Protein AF-A0A935E7U0-F1 (afdb_monomer_lite)

Structure (mmCIF, N/CA/C/O backbone):
data_AF-A0A935E7U0-F1
#
_entry.id   AF-A0A935E7U0-F1
#
loop_
_atom_site.group_PDB
_atom_site.id
_atom_site.type_symbol
_atom_site.label_atom_id
_atom_site.label_alt_id
_atom_site.label_comp_id
_atom_site.label_asym_id
_atom_site.label_entity_id
_atom_site.label_seq_id
_atom_site.pdbx_PDB_ins_code
_atom_site.Cartn_x
_atom_site.Cartn_y
_atom_site.Cartn_z
_atom_site.occupancy
_atom_site.B_iso_or_equiv
_atom_site.auth_seq_id
_atom_site.auth_comp_id
_atom_site.auth_asym_id
_atom_site.auth_atom_id
_atom_site.pdbx_PDB_model_num
ATOM 1 N N . MET A 1 1 ? -22.375 -7.348 -44.683 1.00 56.41 1 MET A N 1
ATOM 2 C CA . MET A 1 1 ? -22.786 -7.460 -43.263 1.00 56.41 1 MET A CA 1
ATOM 3 C C . MET A 1 1 ? -21.705 -8.038 -42.346 1.00 56.41 1 MET A C 1
ATOM 5 O O . MET A 1 1 ? -21.765 -7.750 -41.163 1.00 56.41 1 MET A O 1
ATOM 9 N N . SER A 1 2 ? -20.690 -8.758 -42.842 1.00 58.06 2 SER A N 1
ATOM 10 C CA . SER A 1 2 ? -19.649 -9.373 -41.992 1.00 58.06 2 SER A CA 1
ATOM 11 C C . SER A 1 2 ? -18.637 -8.386 -41.376 1.00 58.06 2 SER A C 1
ATOM 13 O O . SER A 1 2 ? -18.263 -8.549 -40.225 1.00 58.06 2 SER A O 1
ATOM 15 N N . LEU A 1 3 ? -18.292 -7.288 -42.063 1.00 58.22 3 LEU A N 1
ATOM 16 C CA . LEU A 1 3 ? -17.298 -6.307 -41.577 1.00 58.22 3 LEU A CA 1
ATOM 17 C C . LEU A 1 3 ? -17.742 -5.483 -40.346 1.00 58.22 3 LEU A C 1
ATOM 19 O O . LEU A 1 3 ? -16.904 -4.931 -39.639 1.00 58.22 3 LEU A O 1
ATOM 23 N N . LEU A 1 4 ? -19.050 -5.385 -40.076 1.00 58.91 4 LEU A N 1
ATOM 24 C CA . LEU A 1 4 ? -19.587 -4.669 -38.905 1.00 58.91 4 LEU A CA 1
ATOM 25 C C . LEU A 1 4 ? -19.589 -5.534 -37.636 1.00 58.91 4 LEU A C 1
ATOM 27 O O . LEU A 1 4 ? -19.441 -5.008 -36.533 1.00 58.91 4 LEU A O 1
ATOM 31 N N .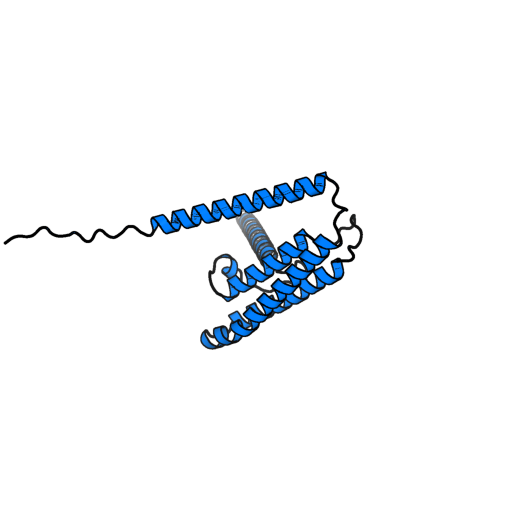 VAL A 1 5 ? -19.728 -6.855 -37.787 1.00 62.31 5 VAL A N 1
ATOM 32 C CA . VAL A 1 5 ? -19.741 -7.807 -36.665 1.00 62.31 5 VAL A CA 1
ATOM 33 C C . VAL A 1 5 ? -18.339 -7.950 -36.068 1.00 62.31 5 VAL A C 1
ATOM 35 O O . VAL A 1 5 ? -18.192 -7.985 -34.846 1.00 62.31 5 VAL A O 1
ATOM 38 N N . ASP A 1 6 ? -17.306 -7.900 -36.912 1.00 74.06 6 ASP A N 1
ATOM 39 C CA . ASP A 1 6 ? -15.913 -7.950 -36.466 1.00 74.06 6 ASP A CA 1
ATOM 40 C C . ASP A 1 6 ? -15.551 -6.734 -35.596 1.00 74.06 6 ASP A C 1
ATOM 42 O O . ASP A 1 6 ? -14.945 -6.880 -34.534 1.00 74.06 6 ASP A O 1
ATOM 46 N N . GLY A 1 7 ? -15.998 -5.528 -35.966 1.00 76.94 7 GLY A N 1
ATOM 47 C CA . GLY A 1 7 ? -15.746 -4.315 -35.178 1.00 76.94 7 GLY A CA 1
ATOM 48 C C . GLY A 1 7 ? -16.378 -4.349 -33.779 1.00 76.94 7 GLY A C 1
ATOM 49 O O . GLY A 1 7 ? -15.750 -3.944 -32.794 1.00 76.94 7 GLY A O 1
ATOM 50 N N . ALA A 1 8 ? -17.601 -4.876 -33.663 1.00 81.50 8 ALA A N 1
ATOM 51 C CA . ALA A 1 8 ? -18.289 -5.016 -32.379 1.00 81.50 8 ALA A CA 1
ATOM 52 C C . ALA A 1 8 ? -17.594 -6.036 -31.454 1.00 81.50 8 ALA A C 1
ATOM 54 O O . ALA A 1 8 ? -17.445 -5.790 -30.257 1.00 81.50 8 ALA A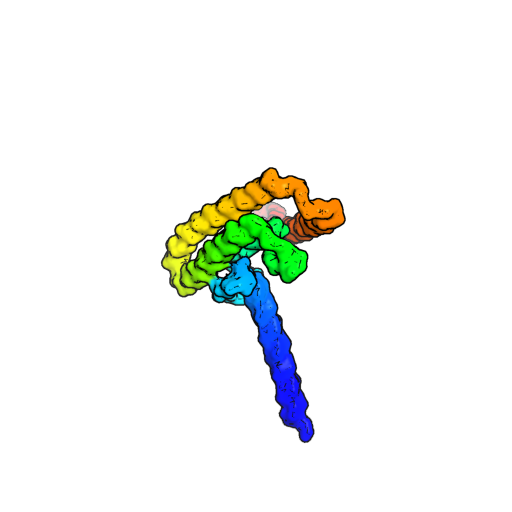 O 1
ATOM 55 N N . ALA A 1 9 ? -17.097 -7.148 -32.004 1.00 83.25 9 ALA A N 1
ATOM 56 C CA . ALA A 1 9 ? -16.355 -8.146 -31.234 1.00 83.25 9 ALA A CA 1
ATOM 57 C C . ALA A 1 9 ? -15.012 -7.601 -30.709 1.00 83.25 9 ALA A C 1
ATOM 59 O O . ALA A 1 9 ? -14.691 -7.769 -29.529 1.00 83.25 9 ALA A O 1
ATOM 60 N N . TRP A 1 10 ? -14.251 -6.885 -31.545 1.00 87.19 10 TRP A N 1
ATOM 61 C CA . TRP A 1 10 ? -12.973 -6.284 -31.142 1.00 87.19 10 TRP A CA 1
ATOM 62 C C . TRP A 1 10 ? -13.137 -5.191 -30.083 1.00 87.19 10 TRP A C 1
ATOM 64 O O . TRP A 1 10 ? -12.354 -5.124 -29.134 1.00 87.19 10 TRP A O 1
ATOM 74 N N . THR A 1 11 ? -14.170 -4.355 -30.204 1.00 90.44 11 THR A N 1
ATOM 75 C CA . THR A 1 11 ? -14.469 -3.314 -29.205 1.00 90.44 11 THR A CA 1
ATOM 76 C C . THR A 1 11 ? -14.928 -3.905 -27.874 1.00 90.44 11 THR A C 1
ATOM 78 O O . THR A 1 11 ? -14.445 -3.471 -26.826 1.00 90.44 11 THR A O 1
ATOM 81 N N . ALA A 1 12 ? -15.780 -4.935 -27.891 1.00 89.00 12 ALA A N 1
ATOM 82 C CA . ALA A 1 12 ? -16.179 -5.653 -26.683 1.00 89.00 12 ALA A CA 1
ATOM 83 C C . ALA A 1 12 ? -14.973 -6.306 -25.986 1.00 89.00 12 ALA A C 1
ATOM 85 O O . ALA A 1 12 ? -14.790 -6.142 -24.777 1.00 89.00 12 ALA A O 1
ATOM 86 N N . LEU A 1 13 ? -14.096 -6.973 -26.745 1.00 90.31 13 LEU A N 1
ATOM 87 C CA . LEU A 1 13 ? -12.866 -7.564 -26.216 1.00 90.31 13 LEU A CA 1
ATOM 88 C C . LEU A 1 13 ? -11.943 -6.500 -25.603 1.00 90.31 13 LEU A C 1
ATOM 90 O O . LEU A 1 13 ? -11.462 -6.669 -24.481 1.00 90.31 13 LEU A O 1
ATOM 94 N N . ALA A 1 14 ? -11.734 -5.377 -26.295 1.00 90.50 14 ALA A N 1
ATOM 95 C CA . ALA A 1 14 ? -10.929 -4.269 -25.790 1.00 90.50 14 ALA A CA 1
ATOM 96 C C . ALA A 1 14 ? -11.511 -3.678 -24.493 1.00 90.50 14 ALA A C 1
ATOM 98 O O . ALA A 1 14 ? -10.759 -3.405 -23.555 1.00 90.50 14 ALA A O 1
ATOM 99 N N . ALA A 1 15 ? -12.837 -3.536 -24.399 1.00 89.38 15 ALA A N 1
ATOM 100 C CA . ALA A 1 15 ? -13.513 -3.062 -23.194 1.00 89.38 15 ALA A CA 1
ATOM 101 C C . ALA A 1 15 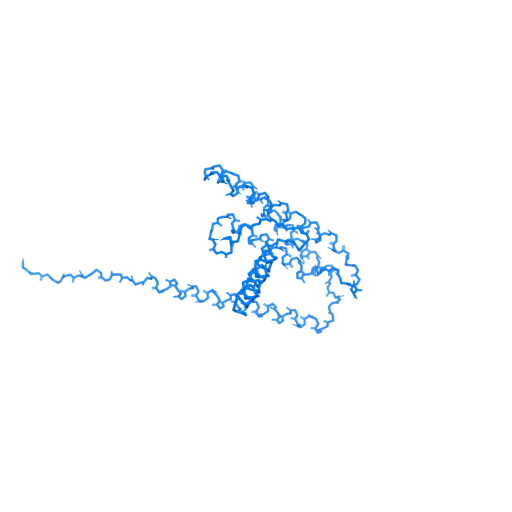? -13.334 -4.031 -22.014 1.00 89.38 15 ALA A C 1
ATOM 103 O O . ALA A 1 15 ? -13.024 -3.597 -20.902 1.00 89.38 15 ALA A O 1
ATOM 104 N N . VAL A 1 16 ? -13.456 -5.342 -22.248 1.00 91.50 16 VAL A N 1
ATOM 105 C CA . VAL A 1 16 ? -13.214 -6.373 -21.226 1.00 91.50 16 VAL A CA 1
ATOM 106 C C . VAL A 1 16 ? -11.762 -6.342 -20.751 1.00 91.50 16 VAL A C 1
ATOM 108 O O . VAL A 1 16 ? -11.515 -6.285 -19.545 1.00 91.50 16 VAL A O 1
ATOM 111 N N . ILE A 1 17 ? -10.792 -6.293 -21.670 1.00 89.25 17 ILE A N 1
ATOM 112 C CA . ILE A 1 17 ? -9.366 -6.181 -21.327 1.00 89.25 17 ILE A CA 1
ATOM 113 C C . ILE A 1 17 ? -9.109 -4.900 -20.521 1.00 89.25 17 ILE A C 1
ATOM 115 O O . ILE A 1 17 ? -8.439 -4.946 -19.486 1.00 89.25 17 ILE A O 1
ATOM 119 N N . ALA A 1 18 ? -9.673 -3.762 -20.935 1.00 85.75 18 ALA A N 1
ATOM 120 C CA . ALA A 1 18 ? -9.542 -2.498 -20.217 1.00 85.75 18 ALA A CA 1
ATOM 121 C C . ALA A 1 18 ? -10.129 -2.577 -18.798 1.00 85.75 18 ALA A C 1
ATOM 123 O O . ALA A 1 18 ? -9.487 -2.124 -17.846 1.00 85.75 18 ALA A O 1
ATOM 124 N N . MET A 1 19 ? -11.298 -3.205 -18.627 1.00 87.75 19 MET A N 1
ATOM 125 C CA . MET A 1 19 ? -11.905 -3.443 -17.314 1.00 87.75 19 MET A CA 1
ATOM 126 C C . MET A 1 19 ? -11.035 -4.341 -16.431 1.00 87.75 19 MET A C 1
ATOM 128 O O . MET A 1 19 ? -10.814 -4.007 -15.264 1.00 87.75 19 MET A O 1
ATOM 132 N N . ILE A 1 20 ? -10.482 -5.430 -16.975 1.00 85.81 20 ILE A N 1
ATOM 133 C CA . ILE A 1 20 ? -9.568 -6.329 -16.254 1.00 85.81 20 ILE A CA 1
ATOM 134 C C . ILE A 1 20 ? -8.318 -5.564 -15.807 1.00 85.81 20 ILE A C 1
ATOM 136 O O . ILE A 1 20 ? -7.943 -5.610 -14.634 1.00 85.81 20 ILE A O 1
ATOM 140 N N . VAL A 1 21 ? -7.695 -4.795 -16.704 1.00 81.62 21 VAL A N 1
ATOM 141 C CA . VAL A 1 21 ? -6.513 -3.981 -16.386 1.00 81.62 21 VAL A CA 1
ATOM 142 C C . VAL A 1 21 ? -6.837 -2.934 -15.322 1.00 81.62 21 VAL A C 1
ATOM 144 O O . VAL A 1 21 ? -6.051 -2.746 -14.392 1.00 81.62 21 VAL A O 1
ATOM 147 N N . LEU A 1 22 ? -7.991 -2.269 -15.408 1.00 78.38 22 LEU A N 1
ATOM 148 C CA . LEU A 1 22 ? -8.418 -1.284 -14.418 1.00 78.38 22 LEU A CA 1
ATOM 149 C C . LEU A 1 22 ? -8.663 -1.936 -13.050 1.00 78.38 22 LEU A C 1
ATOM 151 O O . LEU A 1 22 ? -8.218 -1.405 -12.031 1.00 78.38 22 LEU A O 1
ATOM 155 N N . ALA A 1 23 ? -9.301 -3.107 -13.016 1.00 78.44 23 ALA A N 1
ATOM 156 C CA . ALA A 1 23 ? -9.517 -3.877 -11.796 1.00 78.44 23 ALA A CA 1
ATOM 157 C C . ALA A 1 23 ? -8.188 -4.329 -11.165 1.00 78.44 23 ALA A C 1
ATOM 159 O O . ALA A 1 23 ? -7.994 -4.177 -9.957 1.00 78.44 23 ALA A O 1
ATOM 160 N N . LEU A 1 24 ? -7.233 -4.805 -11.969 1.00 77.12 24 LEU A N 1
ATOM 161 C CA . LEU A 1 24 ? -5.893 -5.179 -11.504 1.00 77.12 24 LEU A CA 1
ATOM 162 C C . LEU A 1 24 ? -5.101 -3.968 -10.997 1.00 77.12 24 LEU A C 1
ATOM 164 O O . LEU A 1 24 ? -4.446 -4.049 -9.959 1.00 77.12 24 LEU A O 1
ATOM 168 N N . ARG A 1 25 ? -5.201 -2.818 -11.672 1.00 74.31 25 ARG A N 1
ATOM 169 C CA . ARG A 1 25 ? -4.585 -1.561 -11.217 1.00 74.31 25 ARG A CA 1
ATOM 170 C C . ARG A 1 25 ? -5.189 -1.072 -9.906 1.00 74.31 25 ARG A C 1
ATOM 172 O O . ARG A 1 25 ? -4.444 -0.640 -9.032 1.00 74.31 25 ARG A O 1
ATOM 179 N N . ARG A 1 26 ? -6.509 -1.193 -9.735 1.00 74.56 26 ARG A N 1
ATOM 180 C CA . ARG A 1 26 ? -7.189 -0.910 -8.461 1.00 74.56 26 ARG A CA 1
ATOM 181 C C . ARG A 1 26 ? -6.713 -1.849 -7.360 1.00 74.56 26 ARG A C 1
ATOM 183 O O . ARG A 1 26 ? -6.465 -1.387 -6.254 1.00 74.56 26 ARG A O 1
ATOM 190 N N . ARG A 1 27 ? -6.519 -3.137 -7.664 1.00 71.38 27 ARG A N 1
ATOM 191 C CA . ARG A 1 27 ? -5.931 -4.094 -6.716 1.00 71.38 27 ARG A CA 1
ATOM 192 C C . ARG A 1 27 ? -4.501 -3.708 -6.345 1.00 71.38 27 ARG A C 1
ATOM 194 O O . ARG A 1 27 ? -4.139 -3.859 -5.193 1.00 71.38 27 ARG A O 1
ATOM 201 N N . LEU A 1 28 ? -3.700 -3.195 -7.275 1.00 68.31 28 LEU A N 1
ATOM 202 C CA . LEU A 1 28 ? -2.320 -2.765 -7.018 1.00 68.31 28 LEU A CA 1
ATOM 203 C C . LEU A 1 28 ? -2.188 -1.411 -6.311 1.00 68.31 28 LEU A C 1
ATOM 205 O O . LEU A 1 28 ? -1.093 -1.075 -5.859 1.00 68.31 28 LEU A O 1
ATOM 209 N N . ALA A 1 29 ? -3.254 -0.623 -6.217 1.00 77.44 29 ALA A N 1
ATOM 210 C CA . ALA A 1 29 ? -3.204 0.650 -5.518 1.00 77.44 29 ALA A CA 1
ATOM 211 C C . ALA A 1 29 ? -3.064 0.427 -4.002 1.00 77.44 29 ALA A C 1
ATOM 213 O O . ALA A 1 29 ? -3.715 -0.444 -3.427 1.00 77.44 29 ALA A O 1
ATOM 214 N N . VAL A 1 30 ? -2.196 1.215 -3.361 1.00 78.56 30 VAL A N 1
ATOM 215 C CA . VAL A 1 30 ? -2.037 1.208 -1.897 1.00 78.56 30 VAL A CA 1
ATOM 216 C C . VAL A 1 30 ? -3.199 1.935 -1.226 1.00 78.56 30 VAL A C 1
ATOM 218 O O . VAL A 1 30 ? -3.737 1.435 -0.250 1.00 78.56 30 VAL A O 1
ATOM 221 N N . SER A 1 31 ? -3.644 3.055 -1.801 1.00 74.94 31 SER A N 1
ATOM 222 C CA . SER A 1 31 ? -4.877 3.744 -1.411 1.00 74.94 31 SER A CA 1
ATOM 223 C C . SER A 1 31 ? -5.791 3.875 -2.627 1.00 74.94 31 SER A C 1
ATOM 225 O O . SER A 1 31 ? -5.324 4.129 -3.741 1.00 74.94 31 SER A O 1
ATOM 227 N N . ARG A 1 32 ? -7.107 3.729 -2.420 1.00 69.69 32 ARG A N 1
ATOM 228 C CA . ARG A 1 32 ? -8.120 3.893 -3.482 1.00 69.69 32 ARG A CA 1
ATOM 229 C C . ARG A 1 32 ? -8.070 5.282 -4.121 1.00 69.69 32 ARG A C 1
ATOM 231 O O . ARG A 1 32 ? -8.362 5.406 -5.306 1.00 69.69 32 ARG A O 1
ATOM 238 N N . ASN A 1 33 ? -7.650 6.285 -3.353 1.00 71.56 33 ASN A N 1
ATOM 239 C CA . ASN A 1 33 ? -7.646 7.684 -3.772 1.00 71.56 33 ASN A CA 1
ATOM 240 C C . ASN A 1 33 ? -6.299 8.125 -4.360 1.00 71.56 33 ASN A C 1
ATOM 242 O O . ASN A 1 33 ? -6.201 9.212 -4.920 1.00 71.56 33 ASN A O 1
ATOM 246 N N . GLN A 1 34 ? -5.251 7.302 -4.243 1.00 72.81 34 GLN A N 1
ATOM 247 C CA . GLN A 1 34 ? -3.912 7.642 -4.718 1.00 72.81 34 GLN A CA 1
ATOM 248 C C . GLN A 1 34 ? -3.279 6.468 -5.471 1.00 72.81 34 GLN A C 1
ATOM 250 O O . GLN A 1 34 ? -2.653 5.596 -4.856 1.00 72.81 34 GLN A O 1
ATOM 255 N N . PRO A 1 35 ? -3.400 6.428 -6.811 1.00 74.38 35 PRO A N 1
ATOM 256 C CA . PRO A 1 35 ? -2.772 5.378 -7.597 1.00 74.38 35 PRO A CA 1
ATOM 257 C C . PRO A 1 35 ? -1.245 5.448 -7.448 1.00 74.38 35 PRO A C 1
ATOM 259 O O . PRO A 1 35 ? -0.623 6.484 -7.675 1.00 74.38 35 PRO A O 1
ATOM 262 N N . SER A 1 36 ? -0.622 4.325 -7.081 1.00 72.56 36 SER A N 1
ATOM 263 C CA . SER A 1 36 ? 0.831 4.251 -6.866 1.00 72.56 36 SER A CA 1
ATOM 264 C C . SER A 1 36 ? 1.637 4.072 -8.158 1.00 72.56 36 SER A C 1
ATOM 266 O O . SER A 1 36 ? 2.859 4.172 -8.133 1.00 72.56 36 SER A O 1
ATOM 268 N N . GLY A 1 37 ? 0.980 3.775 -9.288 1.00 79.50 37 GLY A N 1
ATOM 269 C CA . GLY A 1 37 ? 1.646 3.524 -10.573 1.00 79.50 37 GLY A CA 1
ATOM 270 C C . GLY A 1 37 ? 2.482 2.235 -10.611 1.00 79.50 37 GLY A C 1
ATOM 271 O O . GLY A 1 37 ? 3.416 2.139 -11.409 1.00 79.50 37 GLY A O 1
ATOM 272 N N . ALA A 1 38 ? 2.183 1.258 -9.746 1.00 83.06 38 ALA A N 1
ATOM 273 C CA . ALA A 1 38 ? 2.931 0.004 -9.675 1.00 83.06 38 ALA A CA 1
ATOM 274 C C . ALA A 1 38 ? 2.780 -0.827 -10.971 1.00 83.06 38 ALA A C 1
ATOM 276 O O . ALA A 1 38 ? 1.659 -0.988 -11.465 1.00 83.06 38 ALA A O 1
ATOM 277 N N . PRO A 1 39 ? 3.876 -1.375 -11.532 1.00 85.88 39 PRO A N 1
ATOM 278 C CA . PRO A 1 39 ? 3.816 -2.250 -12.701 1.00 85.88 39 PRO A CA 1
ATOM 279 C C . PRO A 1 39 ? 2.988 -3.516 -12.440 1.00 85.88 39 PRO A C 1
ATOM 281 O O . PRO A 1 39 ? 3.170 -4.163 -11.411 1.00 85.88 39 PRO A O 1
ATOM 284 N N . LEU A 1 40 ? 2.164 -3.942 -13.408 1.00 85.62 40 LEU A N 1
ATOM 285 C CA . LEU A 1 40 ? 1.337 -5.160 -13.291 1.00 85.62 40 LEU A CA 1
ATOM 286 C C . LEU A 1 40 ? 2.163 -6.416 -12.968 1.00 85.62 40 LEU A C 1
ATOM 288 O O . LEU A 1 40 ? 1.740 -7.244 -12.165 1.00 85.62 40 LEU A O 1
ATOM 292 N N . ARG A 1 41 ? 3.390 -6.507 -13.501 1.00 87.62 41 ARG A N 1
ATOM 293 C CA . ARG A 1 41 ? 4.331 -7.610 -13.231 1.00 87.62 41 ARG A CA 1
ATOM 294 C C . ARG A 1 41 ? 4.685 -7.800 -11.748 1.00 87.62 41 ARG A C 1
ATOM 296 O O . ARG A 1 41 ? 5.172 -8.859 -11.372 1.00 87.62 41 ARG A O 1
ATOM 303 N N . TRP A 1 42 ? 4.446 -6.810 -10.883 1.00 88.25 42 TRP A N 1
ATOM 304 C CA . TRP A 1 42 ? 4.683 -6.945 -9.437 1.00 88.25 42 TRP A CA 1
ATOM 305 C C . TRP A 1 42 ? 3.708 -7.913 -8.749 1.00 88.25 42 TRP A C 1
ATOM 307 O O . TRP A 1 42 ? 4.009 -8.409 -7.662 1.00 88.25 42 TRP A O 1
ATOM 317 N N . LEU A 1 43 ? 2.576 -8.238 -9.386 1.00 82.62 43 LEU A N 1
ATOM 318 C CA . LEU A 1 43 ? 1.635 -9.241 -8.875 1.00 82.62 43 LEU A CA 1
ATOM 319 C C . LEU A 1 43 ? 2.235 -10.651 -8.818 1.00 82.62 43 LEU A C 1
ATOM 321 O O . LEU A 1 43 ? 1.879 -11.408 -7.923 1.00 82.62 43 LEU A O 1
ATOM 325 N N . ALA A 1 44 ? 3.172 -10.979 -9.709 1.00 83.44 44 ALA A N 1
ATOM 326 C CA . ALA A 1 44 ? 3.786 -12.307 -9.789 1.00 83.44 44 ALA A CA 1
ATOM 327 C C . ALA A 1 44 ? 5.295 -12.310 -9.485 1.00 83.44 44 ALA A C 1
ATOM 329 O O . ALA A 1 44 ? 5.879 -13.364 -9.279 1.00 83.44 44 ALA A O 1
ATOM 330 N N . SER A 1 45 ? 5.950 -11.144 -9.442 1.00 85.88 45 SER A N 1
ATOM 331 C CA . SER A 1 45 ? 7.401 -11.077 -9.236 1.00 85.88 45 SER A CA 1
ATOM 332 C C . SER A 1 45 ? 7.798 -11.201 -7.752 1.00 85.88 45 SER A C 1
ATOM 334 O O . SER A 1 45 ? 7.284 -10.423 -6.940 1.00 85.88 45 SER A O 1
ATOM 336 N N . PRO A 1 46 ? 8.770 -12.072 -7.403 1.00 86.94 46 PRO A N 1
ATOM 337 C CA . PRO A 1 46 ? 9.301 -12.211 -6.040 1.00 86.94 46 PRO A CA 1
ATOM 338 C C . PRO A 1 46 ? 10.375 -11.163 -5.677 1.00 86.94 46 PRO A C 1
ATOM 340 O O . PRO A 1 46 ? 11.053 -11.275 -4.661 1.00 86.94 46 PRO A O 1
ATOM 343 N N . GLY A 1 47 ? 10.573 -10.122 -6.495 1.00 90.12 47 GLY A N 1
ATOM 344 C CA . GLY A 1 47 ? 11.607 -9.114 -6.248 1.00 90.12 47 GLY A CA 1
ATOM 345 C C . GLY A 1 47 ? 11.378 -8.269 -4.983 1.00 90.12 47 GLY A C 1
ATOM 346 O O . GLY A 1 47 ? 10.249 -8.049 -4.540 1.00 90.12 47 GLY A O 1
ATOM 347 N N . ARG A 1 48 ? 12.459 -7.678 -4.454 1.00 91.25 48 ARG A N 1
ATOM 348 C CA . ARG A 1 48 ? 12.438 -6.848 -3.229 1.00 91.25 48 ARG A CA 1
ATOM 349 C C . ARG A 1 48 ? 11.467 -5.660 -3.299 1.00 91.25 48 ARG A C 1
ATOM 351 O O . ARG A 1 48 ? 10.762 -5.396 -2.334 1.00 91.25 48 ARG A O 1
ATOM 358 N N . ALA A 1 49 ? 11.406 -4.948 -4.427 1.00 92.75 49 ALA A N 1
ATOM 359 C CA . ALA A 1 49 ? 10.473 -3.828 -4.602 1.00 92.75 49 ALA A CA 1
ATOM 360 C C . ALA A 1 49 ? 8.989 -4.273 -4.592 1.00 92.75 49 ALA A C 1
ATOM 362 O O . ALA A 1 49 ? 8.228 -3.715 -3.800 1.00 92.75 49 ALA A O 1
ATOM 363 N N . PRO A 1 50 ? 8.574 -5.297 -5.374 1.00 92.12 50 PRO A N 1
ATOM 364 C CA . PRO A 1 50 ? 7.260 -5.928 -5.227 1.00 92.12 50 PRO A CA 1
ATOM 365 C C . PRO A 1 50 ? 6.936 -6.358 -3.792 1.00 92.12 50 PRO A C 1
ATOM 367 O O . PRO A 1 50 ? 5.835 -6.096 -3.316 1.00 92.12 50 PRO A O 1
ATOM 370 N N . MET A 1 51 ? 7.886 -6.976 -3.084 1.00 94.69 51 MET A N 1
ATOM 371 C CA . MET A 1 51 ? 7.693 -7.419 -1.700 1.00 94.69 51 MET A CA 1
ATOM 372 C C . MET A 1 51 ? 7.400 -6.241 -0.755 1.00 94.69 51 MET A C 1
ATOM 374 O O . MET A 1 51 ? 6.426 -6.285 -0.006 1.00 94.69 51 MET A O 1
ATOM 378 N N . LEU A 1 52 ? 8.192 -5.163 -0.817 1.00 94.12 52 LEU A N 1
ATOM 379 C CA . LEU A 1 52 ? 7.959 -3.952 -0.014 1.00 94.12 52 LEU A CA 1
ATOM 380 C C . LEU A 1 52 ? 6.608 -3.300 -0.341 1.00 94.12 52 LEU A C 1
ATOM 382 O O . LEU A 1 52 ? 5.906 -2.834 0.551 1.00 94.12 52 LEU A O 1
ATOM 386 N N . HIS A 1 53 ? 6.202 -3.315 -1.611 1.00 94.12 53 HIS A N 1
ATOM 387 C CA . HIS A 1 53 ? 4.895 -2.807 -2.027 1.00 94.12 53 HIS A CA 1
ATOM 388 C C . HIS A 1 53 ? 3.733 -3.656 -1.489 1.00 94.12 53 HIS A C 1
ATOM 390 O O . HIS A 1 53 ? 2.751 -3.098 -0.999 1.00 94.12 53 HIS A O 1
ATOM 396 N N . ARG A 1 54 ? 3.853 -4.992 -1.498 1.00 91.88 54 ARG A N 1
ATOM 397 C CA . ARG A 1 54 ? 2.867 -5.893 -0.870 1.00 91.88 54 ARG A CA 1
ATOM 398 C C . ARG A 1 54 ? 2.741 -5.635 0.628 1.00 91.88 54 ARG A C 1
ATOM 400 O O . ARG A 1 54 ? 1.623 -5.596 1.129 1.00 91.88 54 ARG A O 1
ATOM 407 N N . ARG A 1 55 ? 3.860 -5.408 1.318 1.00 94.38 55 ARG A N 1
ATOM 408 C CA . ARG A 1 55 ? 3.881 -5.067 2.746 1.00 94.38 55 ARG A CA 1
ATOM 409 C C . ARG A 1 55 ? 3.152 -3.756 3.050 1.00 94.38 55 ARG A C 1
ATOM 411 O O . ARG A 1 55 ? 2.280 -3.743 3.911 1.00 94.38 55 ARG A O 1
ATOM 418 N N . LEU A 1 56 ? 3.411 -2.696 2.278 1.00 94.19 56 LEU A N 1
ATOM 419 C CA . LEU A 1 56 ? 2.664 -1.433 2.391 1.00 94.19 56 LEU A CA 1
ATOM 420 C C . LEU A 1 56 ? 1.157 -1.637 2.188 1.00 94.19 56 LEU A C 1
ATOM 422 O O . LEU A 1 56 ? 0.350 -1.123 2.957 1.00 94.19 56 LEU A O 1
ATOM 426 N N . ARG A 1 57 ? 0.768 -2.426 1.178 1.00 92.56 57 ARG A N 1
ATOM 427 C CA . ARG A 1 57 ? -0.643 -2.766 0.940 1.00 92.56 57 ARG A CA 1
ATOM 428 C C . ARG A 1 57 ? -1.258 -3.533 2.105 1.00 92.56 57 ARG A C 1
ATOM 430 O O . ARG A 1 57 ? -2.391 -3.243 2.469 1.00 92.56 57 ARG A O 1
ATOM 437 N N . ALA A 1 58 ? -0.535 -4.498 2.669 1.00 91.19 58 ALA A N 1
ATOM 438 C CA . ALA A 1 58 ? -0.991 -5.263 3.822 1.00 91.19 58 ALA A CA 1
ATOM 439 C C . ALA A 1 58 ? -1.176 -4.358 5.050 1.00 91.19 58 ALA A C 1
ATOM 441 O O . ALA A 1 58 ? -2.219 -4.425 5.688 1.00 91.19 58 ALA A O 1
ATOM 442 N N . SER A 1 59 ? -0.226 -3.457 5.316 1.00 94.31 59 SER A N 1
ATOM 443 C CA . SER A 1 59 ? -0.307 -2.468 6.400 1.00 94.31 59 SER A CA 1
ATOM 444 C C . SER A 1 59 ? -1.561 -1.592 6.287 1.00 94.31 59 SER A C 1
ATOM 446 O O . SER A 1 59 ? -2.375 -1.536 7.210 1.00 94.31 59 SER A O 1
ATOM 448 N N . VAL A 1 60 ? -1.784 -0.988 5.113 1.00 93.12 60 VAL A N 1
ATOM 449 C CA . VAL A 1 60 ? -2.973 -0.158 4.858 1.00 93.12 60 VAL A CA 1
ATOM 450 C C . VAL A 1 60 ? -4.262 -0.974 4.940 1.00 93.12 60 VAL A C 1
ATOM 452 O O . VAL A 1 60 ? -5.245 -0.510 5.512 1.00 93.12 60 VAL A O 1
ATOM 455 N N . ALA A 1 61 ? -4.276 -2.200 4.410 1.00 88.81 61 ALA A N 1
ATOM 456 C CA . ALA A 1 61 ? -5.438 -3.078 4.505 1.00 88.81 61 ALA A CA 1
ATOM 457 C C . ALA A 1 61 ? -5.776 -3.437 5.962 1.00 88.81 61 ALA A C 1
ATOM 459 O O . ALA A 1 61 ? -6.955 -3.478 6.312 1.00 88.81 61 ALA A O 1
ATOM 460 N N . SER A 1 62 ? -4.769 -3.651 6.814 1.00 88.50 62 SER A N 1
ATOM 461 C CA . SER A 1 62 ? -4.961 -3.892 8.247 1.00 88.50 62 SER A CA 1
ATOM 462 C C . SER A 1 62 ? -5.564 -2.672 8.937 1.00 88.50 62 SER A C 1
ATOM 464 O O . SER A 1 62 ? -6.582 -2.807 9.615 1.00 88.50 62 SER A O 1
ATOM 466 N N . VAL A 1 63 ? -5.029 -1.473 8.686 1.00 90.88 63 VAL A N 1
ATOM 467 C CA . VAL A 1 63 ? -5.593 -0.224 9.227 1.00 90.88 63 VAL A CA 1
ATOM 468 C C . VAL A 1 63 ? -7.025 -0.026 8.747 1.00 90.88 63 VAL A C 1
ATOM 470 O O . VAL A 1 63 ? -7.905 0.206 9.564 1.00 90.88 63 VAL A O 1
ATOM 473 N N . ARG A 1 64 ? -7.307 -0.221 7.455 1.00 88.81 64 ARG A N 1
ATOM 474 C CA . ARG A 1 64 ? -8.662 -0.086 6.895 1.00 88.81 64 ARG A CA 1
ATOM 475 C C . ARG A 1 64 ? -9.644 -1.149 7.340 1.00 88.81 64 ARG A C 1
ATOM 477 O O . ARG A 1 64 ? -10.848 -0.918 7.265 1.00 88.81 64 ARG A O 1
ATOM 484 N N . SER A 1 65 ? -9.161 -2.304 7.785 1.00 85.50 65 SER A N 1
ATOM 485 C CA . SER A 1 65 ? -10.044 -3.271 8.419 1.00 85.50 65 SER A CA 1
ATOM 486 C C . SER A 1 65 ? -10.600 -2.687 9.716 1.00 85.50 65 SER A C 1
ATOM 488 O O . SER A 1 65 ? -11.776 -2.870 10.005 1.00 85.50 65 SER A O 1
ATOM 490 N N . ILE A 1 66 ? -9.787 -1.961 10.488 1.00 86.50 66 ILE A N 1
ATOM 491 C CA . ILE A 1 66 ? -10.132 -1.391 11.801 1.00 86.50 66 ILE A CA 1
ATOM 492 C C . ILE A 1 66 ? -10.809 -0.030 11.676 1.00 86.50 66 ILE A C 1
ATOM 494 O O . ILE A 1 66 ? -11.869 0.155 12.258 1.00 86.50 66 ILE A O 1
ATOM 498 N N . VAL A 1 67 ? -10.268 0.861 10.848 1.00 87.06 67 VAL A N 1
ATOM 499 C CA . VAL A 1 67 ? -10.826 2.181 10.540 1.00 87.06 67 VAL A CA 1
ATOM 500 C C . VAL A 1 67 ? -11.368 2.167 9.104 1.00 87.06 67 VAL A C 1
ATOM 502 O O . VAL A 1 67 ? -10.666 2.537 8.150 1.00 87.06 67 VAL A O 1
ATOM 505 N N . PRO A 1 68 ? -12.603 1.674 8.903 1.00 81.50 68 PRO A N 1
ATOM 506 C CA . PRO A 1 68 ? -13.218 1.626 7.586 1.00 81.50 68 PRO A CA 1
ATOM 507 C C . PRO A 1 68 ? -13.371 3.039 7.001 1.00 81.50 68 PRO A C 1
ATOM 509 O O . PRO A 1 68 ? -13.478 4.013 7.743 1.00 81.50 68 PRO A O 1
ATOM 512 N N . PRO A 1 69 ? -13.368 3.179 5.664 1.00 77.75 69 PRO A N 1
ATOM 513 C CA . PRO A 1 69 ? -13.564 4.474 5.024 1.00 77.75 69 PRO A CA 1
ATOM 514 C C . PRO A 1 69 ? -14.950 5.057 5.348 1.00 77.75 69 PRO A C 1
ATOM 516 O O . PRO A 1 69 ? -15.889 4.288 5.593 1.00 77.75 69 PRO A O 1
ATOM 519 N N . PRO A 1 70 ? -15.098 6.392 5.281 1.00 73.75 70 PRO A N 1
ATOM 520 C CA . PRO A 1 70 ? -16.373 7.048 5.524 1.00 73.75 70 PRO A CA 1
ATOM 521 C C . PRO A 1 70 ? -17.413 6.526 4.531 1.00 73.75 70 PRO A C 1
ATOM 523 O O . PRO A 1 70 ? -17.178 6.420 3.322 1.00 73.75 70 PRO A O 1
ATOM 526 N N . SER A 1 71 ? -18.582 6.181 5.052 1.00 75.69 71 SER A N 1
ATOM 527 C CA . SER A 1 71 ? -19.756 5.817 4.265 1.00 75.69 71 SER A CA 1
ATOM 528 C C . SER A 1 71 ? -20.818 6.871 4.515 1.00 75.69 71 SER A C 1
ATOM 530 O O . SER A 1 71 ? -20.953 7.326 5.641 1.00 75.69 71 SER A O 1
ATOM 532 N N . ARG A 1 72 ? -21.640 7.212 3.514 1.00 73.12 72 ARG A N 1
ATOM 533 C CA . ARG A 1 72 ? -22.758 8.168 3.683 1.00 73.12 72 ARG A CA 1
ATOM 534 C C . ARG A 1 72 ? -23.707 7.811 4.840 1.00 73.12 72 ARG A C 1
ATOM 536 O O . ARG A 1 72 ? -24.477 8.659 5.265 1.00 73.12 72 ARG A O 1
ATOM 543 N N . ARG A 1 73 ? -23.685 6.555 5.301 1.00 73.25 73 ARG A N 1
ATOM 544 C CA . ARG A 1 73 ? -24.503 6.036 6.406 1.00 73.25 73 ARG A CA 1
ATOM 545 C C . ARG A 1 73 ? -23.774 5.965 7.755 1.00 73.25 73 ARG A C 1
ATOM 547 O O . ARG A 1 73 ? -24.425 5.692 8.751 1.00 73.25 73 ARG A O 1
ATOM 554 N N . ARG A 1 74 ? -22.449 6.130 7.791 1.00 67.62 74 ARG A N 1
ATOM 555 C CA . ARG A 1 74 ? -21.617 5.949 8.990 1.00 67.62 74 ARG A CA 1
ATOM 556 C C . ARG A 1 74 ? -21.013 7.303 9.364 1.00 67.62 74 ARG A C 1
ATOM 558 O O . ARG A 1 74 ? -20.477 7.976 8.489 1.00 67.62 74 ARG A O 1
ATOM 565 N N . GLY A 1 75 ? -21.140 7.705 10.628 1.00 68.62 75 GLY A N 1
ATOM 566 C CA . GLY A 1 75 ? -20.536 8.943 11.127 1.00 68.62 75 GLY A CA 1
ATOM 567 C C . GLY A 1 75 ? -19.014 8.959 10.946 1.00 68.62 75 GLY A C 1
ATOM 568 O O . GLY A 1 75 ? -18.388 7.910 10.773 1.00 68.62 75 GLY A O 1
ATOM 569 N N . THR A 1 76 ? -18.429 10.155 10.964 1.00 76.69 76 THR A N 1
ATOM 570 C CA . THR A 1 76 ? -16.976 10.358 10.884 1.00 76.69 76 THR A CA 1
ATOM 571 C C . THR A 1 76 ? -16.308 9.742 12.111 1.00 76.69 76 THR A C 1
ATOM 573 O O . THR A 1 76 ? -16.632 10.108 13.240 1.00 76.69 76 THR A O 1
ATOM 576 N N . SER A 1 77 ? -15.379 8.806 11.904 1.00 79.50 77 SER A N 1
ATOM 577 C CA . SER A 1 77 ? -14.607 8.222 13.007 1.00 79.50 77 SER A CA 1
ATOM 578 C C . SER A 1 77 ? -13.533 9.217 13.462 1.00 79.50 77 SER A C 1
ATOM 580 O O . SER A 1 77 ? -12.879 9.814 12.602 1.00 79.50 77 SER A O 1
ATOM 582 N N . PRO A 1 78 ? -13.270 9.371 14.774 1.00 85.56 78 PRO A N 1
ATOM 583 C CA . PRO A 1 78 ? -12.176 10.222 15.250 1.00 85.56 78 PRO A CA 1
ATOM 584 C C . PRO A 1 78 ? -10.809 9.775 14.702 1.00 85.56 78 PRO A C 1
ATOM 586 O O . PRO A 1 78 ? -9.925 10.599 14.495 1.00 85.56 78 PRO A O 1
ATOM 589 N N . TRP A 1 79 ? -10.665 8.487 14.373 1.00 89.00 79 TRP A N 1
ATOM 590 C CA . TRP A 1 79 ? -9.444 7.881 13.833 1.00 89.00 79 TRP A CA 1
ATOM 591 C C . TRP A 1 79 ? -9.292 8.030 12.315 1.00 89.00 79 TRP A C 1
ATOM 593 O O . TRP A 1 79 ? -8.314 7.561 11.728 1.00 89.00 79 TRP A O 1
ATOM 603 N N . GLU A 1 80 ? -10.271 8.638 11.641 1.00 88.44 80 GLU A N 1
ATOM 604 C CA . GLU A 1 80 ? -10.279 8.737 10.183 1.00 88.44 80 GLU A CA 1
ATOM 605 C C . GLU A 1 80 ? -9.120 9.592 9.658 1.00 88.44 80 GLU A C 1
ATOM 607 O O . GLU A 1 80 ? -8.510 9.242 8.644 1.00 88.44 80 GLU A O 1
ATOM 612 N N . ALA A 1 81 ? -8.788 10.678 10.361 1.00 89.19 81 ALA A N 1
ATOM 613 C CA . ALA A 1 81 ? -7.683 11.559 10.001 1.00 89.19 81 ALA A CA 1
ATOM 614 C C . ALA A 1 81 ? -6.332 10.828 10.067 1.00 89.19 81 ALA A C 1
ATOM 616 O O . ALA A 1 81 ? -5.552 10.901 9.111 1.00 89.19 81 ALA A O 1
ATOM 617 N N . ASP A 1 82 ? -6.101 10.062 11.135 1.00 91.38 82 ASP A N 1
ATOM 618 C CA . ASP A 1 82 ? -4.874 9.284 11.328 1.00 91.38 82 ASP A CA 1
ATOM 619 C C . ASP A 1 82 ? -4.769 8.148 10.307 1.00 91.38 82 ASP A C 1
ATOM 621 O O . ASP A 1 82 ? -3.734 7.967 9.663 1.00 91.38 82 ASP A O 1
ATOM 625 N N . ALA A 1 83 ? -5.867 7.423 10.068 1.00 91.69 83 ALA A N 1
ATOM 626 C CA . ALA A 1 83 ? -5.911 6.387 9.040 1.00 91.69 83 ALA A CA 1
ATOM 627 C C . ALA A 1 83 ? -5.650 6.966 7.638 1.00 91.69 83 ALA A C 1
ATOM 629 O O . ALA A 1 83 ? -4.942 6.358 6.831 1.00 91.69 83 ALA A O 1
ATOM 630 N N . ALA A 1 84 ? -6.191 8.150 7.338 1.00 90.75 84 ALA A N 1
ATOM 631 C CA . ALA A 1 84 ? -5.926 8.844 6.085 1.00 90.75 84 ALA A CA 1
ATOM 632 C C . ALA A 1 84 ? -4.456 9.278 5.965 1.00 90.75 84 ALA A C 1
ATOM 634 O O . ALA A 1 84 ? -3.894 9.189 4.873 1.00 90.75 84 ALA A O 1
ATOM 635 N N . GLU A 1 85 ? -3.816 9.707 7.054 1.00 92.88 85 GLU A N 1
ATOM 636 C CA . GLU A 1 85 ? -2.391 10.053 7.055 1.00 92.88 85 GLU A CA 1
ATOM 637 C C . GLU A 1 85 ? -1.508 8.830 6.795 1.00 92.88 85 GLU A C 1
ATOM 639 O O . GLU A 1 85 ? -0.657 8.862 5.903 1.00 92.88 85 GLU A O 1
ATOM 644 N N . VAL A 1 86 ? -1.783 7.710 7.470 1.00 93.12 86 VAL A N 1
ATOM 645 C CA . VAL A 1 86 ? -1.119 6.426 7.204 1.00 93.12 86 VAL A CA 1
ATOM 646 C C . VAL A 1 86 ? -1.240 6.068 5.716 1.00 93.12 86 VAL A C 1
ATOM 648 O O . VAL A 1 86 ? -0.245 5.743 5.065 1.00 93.12 86 VAL A O 1
ATOM 651 N N . GLU A 1 87 ? -2.423 6.196 5.115 1.00 92.62 87 GLU A N 1
ATOM 652 C CA . GLU A 1 87 ? -2.588 5.948 3.679 1.00 92.62 87 GLU A CA 1
ATOM 653 C C . GLU A 1 87 ? -1.797 6.903 2.781 1.00 92.62 87 GLU A C 1
ATOM 655 O O . GLU A 1 87 ? -1.240 6.466 1.767 1.00 92.62 87 GLU A O 1
ATOM 660 N N . ARG A 1 88 ? -1.751 8.197 3.123 1.00 91.62 88 ARG A N 1
ATOM 661 C CA . ARG A 1 88 ? -0.984 9.203 2.374 1.00 91.62 88 ARG A CA 1
ATOM 662 C C . ARG A 1 88 ? 0.503 8.859 2.373 1.00 91.62 88 ARG A C 1
ATOM 664 O O . ARG A 1 88 ? 1.117 8.849 1.300 1.00 91.62 88 ARG A O 1
ATOM 671 N N . LEU A 1 89 ? 1.057 8.515 3.534 1.00 94.12 89 LEU A N 1
ATOM 672 C CA . LEU A 1 89 ? 2.455 8.110 3.685 1.00 94.12 89 LEU A CA 1
ATOM 673 C C . LEU A 1 89 ? 2.751 6.813 2.924 1.00 94.12 89 LEU A C 1
ATOM 675 O O . LEU A 1 89 ? 3.715 6.748 2.157 1.00 94.12 89 LEU A O 1
ATOM 679 N N . ALA A 1 90 ? 1.882 5.807 3.037 1.00 94.19 90 ALA A N 1
ATOM 680 C CA . ALA A 1 90 ? 2.028 4.550 2.309 1.00 94.19 90 ALA A CA 1
ATOM 681 C C . ALA A 1 90 ? 2.006 4.764 0.784 1.00 94.19 90 ALA A C 1
ATOM 683 O O . ALA A 1 90 ? 2.816 4.190 0.049 1.00 94.19 90 ALA A O 1
ATOM 684 N N . ALA A 1 91 ? 1.105 5.620 0.288 1.00 92.38 91 ALA A N 1
ATOM 685 C CA . ALA A 1 91 ? 1.027 5.973 -1.126 1.00 92.38 91 ALA A CA 1
ATOM 686 C C . ALA A 1 91 ? 2.271 6.743 -1.599 1.00 92.38 91 ALA A C 1
ATOM 688 O O . ALA A 1 91 ? 2.748 6.511 -2.715 1.00 92.38 91 ALA A O 1
ATOM 689 N N . HIS A 1 92 ? 2.823 7.626 -0.761 1.00 94.25 92 HIS A N 1
ATOM 690 C CA . HIS A 1 92 ? 4.083 8.314 -1.034 1.00 94.25 92 HIS A CA 1
ATOM 691 C C . HIS A 1 92 ? 5.249 7.322 -1.167 1.00 94.25 92 HIS A C 1
ATOM 693 O O . HIS A 1 92 ? 5.894 7.287 -2.219 1.00 94.25 92 HIS A O 1
ATOM 699 N N . LEU A 1 93 ? 5.439 6.441 -0.178 1.00 95.19 93 LEU A N 1
ATOM 700 C CA . LEU A 1 93 ? 6.479 5.404 -0.196 1.00 95.19 93 LEU A CA 1
ATOM 701 C C . LEU A 1 93 ? 6.331 4.461 -1.396 1.00 95.19 93 LEU A C 1
ATOM 703 O O . LEU A 1 93 ? 7.317 4.070 -2.022 1.00 95.19 93 LEU A O 1
ATOM 707 N N . ALA A 1 94 ? 5.099 4.125 -1.780 1.00 94.19 94 ALA A N 1
ATOM 708 C CA . ALA A 1 94 ? 4.844 3.297 -2.952 1.00 94.19 94 ALA A CA 1
ATOM 709 C C . ALA A 1 94 ? 5.292 3.969 -4.260 1.00 94.19 94 ALA A C 1
ATOM 711 O O . ALA A 1 94 ? 5.840 3.297 -5.137 1.00 94.19 94 ALA A O 1
ATOM 712 N N . ARG A 1 95 ? 5.112 5.290 -4.398 1.00 93.00 95 ARG A N 1
ATOM 713 C CA . ARG A 1 95 ? 5.623 6.048 -5.553 1.00 93.00 95 ARG A CA 1
ATOM 714 C C . ARG A 1 95 ? 7.151 6.081 -5.564 1.00 93.00 95 ARG A C 1
ATOM 716 O O . ARG A 1 95 ? 7.746 5.900 -6.627 1.00 93.00 95 ARG A O 1
ATOM 723 N N . GLU A 1 96 ? 7.789 6.253 -4.409 1.00 95.62 96 GLU A N 1
ATOM 724 C CA . GLU A 1 96 ? 9.251 6.172 -4.287 1.00 95.62 96 GLU A CA 1
ATOM 725 C C . GLU A 1 96 ? 9.783 4.786 -4.669 1.00 95.62 96 GLU A C 1
ATOM 727 O O . GLU A 1 96 ? 10.735 4.693 -5.445 1.00 95.62 96 GLU A O 1
ATOM 732 N N . LEU A 1 97 ? 9.127 3.707 -4.224 1.00 95.31 97 LEU A N 1
ATOM 733 C CA . LEU A 1 97 ? 9.461 2.333 -4.619 1.00 95.31 97 LEU A CA 1
ATOM 734 C C . LEU A 1 97 ? 9.398 2.146 -6.136 1.00 95.31 97 LEU A C 1
ATOM 736 O O . LEU A 1 97 ? 10.296 1.542 -6.724 1.00 95.31 97 LEU A O 1
ATOM 740 N N . VAL A 1 98 ? 8.351 2.665 -6.785 1.00 94.12 98 VAL A N 1
ATOM 741 C CA . VAL A 1 98 ? 8.202 2.578 -8.245 1.00 94.12 98 VAL A CA 1
ATOM 742 C C . VAL A 1 98 ? 9.313 3.345 -8.960 1.00 94.12 98 VAL A C 1
ATOM 744 O O . VAL A 1 98 ? 9.850 2.836 -9.944 1.00 94.12 98 VAL A O 1
ATOM 747 N N . ARG A 1 99 ? 9.695 4.530 -8.467 1.00 94.94 99 ARG A N 1
ATOM 748 C CA . ARG A 1 99 ? 10.825 5.303 -9.011 1.00 94.94 99 ARG A CA 1
ATOM 749 C C . ARG A 1 99 ? 12.148 4.551 -8.835 1.00 94.94 99 ARG A C 1
ATOM 751 O O . ARG A 1 99 ? 12.860 4.354 -9.815 1.00 94.94 99 ARG A O 1
ATOM 758 N N . ALA A 1 100 ? 12.431 4.044 -7.635 1.00 95.38 100 ALA A N 1
ATOM 759 C CA . ALA A 1 100 ? 13.650 3.291 -7.336 1.00 95.38 100 ALA A CA 1
ATOM 760 C C . ALA A 1 100 ? 13.766 1.999 -8.162 1.00 95.38 100 ALA A C 1
ATOM 762 O O . ALA A 1 100 ? 14.851 1.625 -8.605 1.00 95.38 100 ALA A O 1
ATOM 763 N N . ALA A 1 101 ? 12.647 1.322 -8.430 1.00 93.69 101 ALA A N 1
ATOM 764 C CA . ALA A 1 101 ? 12.633 0.086 -9.206 1.00 93.69 101 ALA A CA 1
ATOM 765 C C . ALA A 1 101 ? 12.977 0.263 -10.695 1.00 93.69 101 ALA A C 1
ATOM 767 O O . ALA A 1 101 ? 13.308 -0.732 -11.350 1.00 93.69 101 ALA A O 1
ATOM 768 N N . ARG A 1 102 ? 12.893 1.494 -11.222 1.00 94.56 102 ARG A N 1
ATOM 769 C CA . ARG A 1 102 ? 13.283 1.844 -12.599 1.00 94.56 102 ARG A CA 1
ATOM 770 C C . ARG A 1 102 ? 14.785 2.096 -12.754 1.00 94.56 102 ARG A C 1
ATOM 772 O O . ARG A 1 102 ? 15.252 2.192 -13.881 1.00 94.56 102 ARG A O 1
ATOM 779 N N . LEU A 1 103 ? 15.528 2.200 -11.652 1.00 94.25 103 LEU A N 1
ATOM 780 C CA . LEU A 1 103 ? 16.970 2.422 -11.689 1.00 94.25 103 LEU A CA 1
ATOM 781 C C . LEU A 1 103 ? 17.734 1.158 -12.138 1.00 94.25 103 LEU A C 1
ATOM 783 O O . LEU A 1 103 ? 17.240 0.037 -11.945 1.00 94.25 103 LEU A O 1
ATOM 787 N N . PRO A 1 104 ? 18.964 1.316 -12.669 1.00 95.00 104 PRO A N 1
ATOM 788 C CA . PRO A 1 104 ? 19.888 0.206 -12.905 1.00 95.00 104 PRO A CA 1
ATOM 789 C C . PRO A 1 104 ? 20.135 -0.618 -11.635 1.00 95.00 104 PRO A C 1
ATOM 791 O O . PRO A 1 104 ? 20.024 -0.097 -10.527 1.00 95.00 104 PRO A O 1
ATOM 794 N N . LEU A 1 105 ? 20.499 -1.900 -11.772 1.00 91.25 105 LEU A N 1
ATOM 795 C CA . LEU A 1 105 ? 20.507 -2.873 -10.666 1.00 91.25 105 LEU A CA 1
ATOM 796 C C . LEU A 1 105 ? 21.251 -2.391 -9.407 1.00 91.25 105 LEU A C 1
ATOM 798 O O . LEU A 1 105 ? 20.675 -2.427 -8.320 1.00 91.25 105 LEU A O 1
ATOM 802 N N . VAL A 1 106 ? 22.483 -1.898 -9.551 1.00 93.75 106 VAL A N 1
ATOM 803 C CA . VAL A 1 106 ? 23.310 -1.448 -8.416 1.00 93.75 106 VAL A CA 1
ATOM 804 C C . VAL A 1 106 ? 22.703 -0.215 -7.733 1.00 93.75 106 VAL A C 1
ATOM 806 O O . VAL A 1 106 ? 22.547 -0.190 -6.511 1.00 93.75 106 VAL A O 1
ATOM 809 N N . ALA A 1 107 ? 22.290 0.788 -8.515 1.00 94.50 107 ALA A N 1
ATOM 810 C CA . ALA A 1 107 ? 21.649 2.001 -8.001 1.00 94.50 107 ALA A CA 1
ATOM 811 C C . ALA A 1 107 ? 20.296 1.698 -7.339 1.00 94.50 107 ALA A C 1
ATOM 813 O O . ALA A 1 107 ? 19.977 2.241 -6.283 1.00 94.50 107 ALA A O 1
ATOM 814 N N . ARG A 1 108 ? 19.531 0.764 -7.912 1.00 94.75 108 ARG A N 1
ATOM 815 C CA . ARG A 1 108 ? 18.273 0.258 -7.361 1.00 94.75 108 ARG A CA 1
ATOM 816 C C . ARG A 1 108 ? 18.478 -0.396 -6.000 1.00 94.75 108 ARG A C 1
ATOM 818 O O . ARG A 1 108 ? 17.723 -0.092 -5.084 1.00 94.75 108 ARG A O 1
ATOM 825 N N . HIS A 1 109 ? 19.488 -1.251 -5.834 1.00 92.06 109 HIS A N 1
ATOM 826 C CA . HIS A 1 109 ? 19.778 -1.855 -4.529 1.00 92.06 109 HIS A CA 1
ATOM 827 C C . HIS A 1 109 ? 20.087 -0.799 -3.463 1.00 92.06 109 HIS A C 1
ATOM 829 O O . HIS A 1 109 ? 19.505 -0.845 -2.378 1.00 92.06 109 HIS A O 1
ATOM 835 N N . ARG A 1 110 ? 20.928 0.191 -3.790 1.00 94.38 110 ARG A N 1
ATOM 836 C CA . ARG A 1 110 ? 21.250 1.298 -2.875 1.00 94.38 110 ARG A CA 1
ATOM 837 C C . ARG A 1 110 ? 20.020 2.139 -2.528 1.00 94.38 110 ARG A C 1
ATOM 839 O O . ARG A 1 110 ? 19.806 2.429 -1.358 1.00 94.38 110 ARG A O 1
ATOM 846 N N . ALA A 1 111 ? 19.182 2.463 -3.513 1.00 95.50 111 ALA A N 1
ATOM 847 C CA . ALA A 1 111 ? 17.969 3.257 -3.313 1.00 95.50 111 ALA A CA 1
ATOM 848 C C . ALA A 1 111 ? 16.881 2.521 -2.508 1.00 95.50 111 ALA A C 1
ATOM 850 O O . ALA A 1 111 ? 16.142 3.145 -1.751 1.00 95.50 111 ALA A O 1
ATOM 851 N N . LEU A 1 112 ? 16.773 1.194 -2.639 1.00 95.00 112 LEU A N 1
ATOM 852 C CA . LEU A 1 112 ? 15.748 0.410 -1.941 1.00 95.00 112 LEU A CA 1
ATOM 853 C C . LEU A 1 112 ? 16.021 0.232 -0.442 1.00 95.00 112 LEU A C 1
ATOM 855 O O . LEU A 1 112 ? 15.075 0.010 0.309 1.00 95.00 112 LEU A O 1
ATOM 859 N N . ASN A 1 113 ? 17.272 0.319 0.012 1.00 93.94 113 ASN A N 1
ATOM 860 C CA . ASN A 1 113 ? 17.616 0.160 1.429 1.00 93.94 113 ASN A CA 1
ATOM 861 C C . ASN A 1 113 ? 16.979 1.213 2.353 1.00 93.94 113 ASN A C 1
ATOM 863 O O . ASN A 1 113 ? 16.270 0.809 3.276 1.00 93.94 113 ASN A O 1
ATOM 867 N N . PRO A 1 114 ? 17.138 2.530 2.116 1.00 96.62 114 PRO A N 1
ATOM 868 C CA . PRO A 1 114 ? 16.489 3.538 2.953 1.00 96.62 114 PRO A CA 1
ATOM 869 C C . PRO A 1 114 ? 14.960 3.479 2.847 1.00 96.62 114 PRO A C 1
ATOM 871 O O . PRO A 1 114 ? 14.263 3.721 3.828 1.00 96.62 114 PRO A O 1
ATOM 874 N N . ILE A 1 115 ? 14.412 3.108 1.682 1.00 95.88 115 ILE A N 1
ATOM 875 C CA . ILE A 1 115 ? 12.961 2.923 1.532 1.00 95.88 115 ILE A CA 1
ATOM 876 C C . ILE A 1 115 ? 12.478 1.743 2.385 1.00 95.88 115 ILE A C 1
ATOM 878 O O . ILE A 1 115 ? 11.451 1.852 3.042 1.00 95.88 115 ILE A O 1
ATOM 882 N N . ALA A 1 116 ? 13.221 0.634 2.433 1.00 95.12 116 ALA A N 1
ATOM 883 C CA . ALA A 1 116 ? 12.863 -0.514 3.264 1.00 95.12 116 ALA A CA 1
ATOM 884 C C . ALA A 1 116 ? 12.809 -0.164 4.761 1.00 95.12 116 ALA A C 1
ATOM 886 O O . ALA A 1 116 ? 11.949 -0.679 5.472 1.00 95.12 116 ALA A O 1
ATOM 887 N N . THR A 1 117 ? 13.694 0.716 5.239 1.00 96.25 117 THR A N 1
ATOM 888 C CA . THR A 1 117 ? 13.638 1.227 6.617 1.00 96.25 117 THR A CA 1
ATOM 889 C C . THR A 1 117 ? 12.382 2.058 6.854 1.00 96.25 117 THR A C 1
ATOM 891 O O . THR A 1 117 ? 11.615 1.719 7.750 1.00 96.25 117 THR A O 1
ATOM 894 N N . ARG A 1 118 ? 12.089 3.025 5.978 1.00 97.19 118 ARG A N 1
ATOM 895 C CA . ARG A 1 118 ? 10.867 3.842 6.072 1.00 97.19 118 ARG A CA 1
ATOM 896 C C . ARG A 1 118 ? 9.577 3.019 5.984 1.00 97.19 118 ARG A C 1
ATOM 898 O O . ARG A 1 118 ? 8.600 3.326 6.652 1.00 97.19 118 ARG A O 1
ATOM 905 N N . VAL A 1 119 ? 9.570 1.931 5.207 1.00 96.94 119 VAL A N 1
ATOM 906 C CA . VAL A 1 119 ? 8.442 0.979 5.167 1.00 96.94 119 VAL A CA 1
ATOM 907 C C . VAL A 1 119 ? 8.244 0.293 6.524 1.00 96.94 119 VAL A C 1
ATOM 909 O O . VAL A 1 119 ? 7.108 0.154 6.964 1.00 96.94 119 VAL A O 1
ATOM 912 N N . ARG A 1 120 ? 9.320 -0.109 7.215 1.00 96.38 120 ARG A N 1
ATOM 913 C CA . ARG A 1 120 ? 9.221 -0.712 8.559 1.00 96.38 120 ARG A CA 1
ATOM 914 C C . ARG A 1 120 ? 8.726 0.279 9.608 1.00 96.38 120 ARG A C 1
ATOM 916 O O . ARG A 1 120 ? 7.919 -0.100 10.450 1.00 96.38 120 ARG A O 1
ATOM 923 N N . GLU A 1 121 ? 9.200 1.519 9.553 1.00 96.50 121 GLU A N 1
ATOM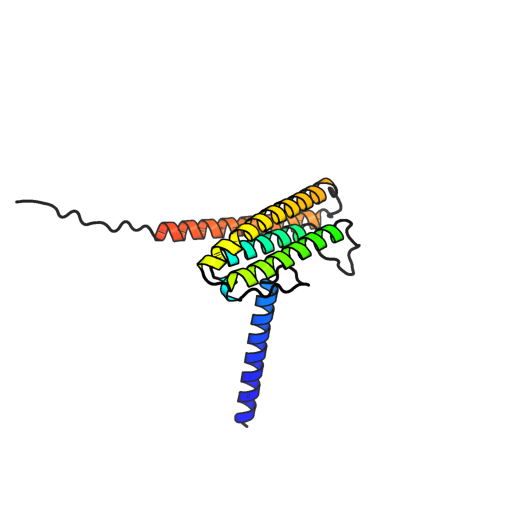 924 C CA . GLU A 1 121 ? 8.733 2.604 10.425 1.00 96.50 121 GLU A CA 1
ATOM 925 C C . GLU A 1 121 ? 7.240 2.856 10.207 1.00 96.50 121 GLU A C 1
ATOM 927 O O . GLU A 1 121 ? 6.461 2.855 11.154 1.00 96.50 121 GLU A O 1
ATOM 932 N N . HIS A 1 122 ? 6.820 2.941 8.946 1.00 96.06 122 HIS A N 1
ATOM 933 C CA . HIS A 1 122 ? 5.417 3.080 8.583 1.00 96.06 122 HIS A CA 1
ATOM 934 C C . HIS A 1 122 ? 4.547 1.915 9.090 1.00 96.06 122 HIS A C 1
ATOM 936 O O . HIS A 1 122 ? 3.452 2.122 9.604 1.00 96.06 122 HIS A O 1
ATOM 942 N N . GLU A 1 123 ? 5.024 0.675 8.986 1.00 96.81 123 GLU A N 1
ATOM 943 C CA . GLU A 1 123 ? 4.331 -0.485 9.560 1.00 96.81 123 GLU A CA 1
ATOM 944 C C . GLU A 1 123 ? 4.277 -0.458 11.092 1.00 96.81 123 GLU A C 1
ATOM 946 O O . GLU A 1 123 ? 3.362 -1.032 11.682 1.00 96.81 123 GLU A O 1
ATOM 951 N N . ALA A 1 124 ? 5.268 0.140 11.758 1.00 95.25 124 ALA A N 1
ATOM 952 C CA . ALA A 1 124 ? 5.225 0.353 13.200 1.00 95.25 124 ALA A CA 1
ATOM 953 C C . ALA A 1 124 ? 4.147 1.383 13.562 1.00 95.25 124 ALA A C 1
ATOM 955 O O . ALA A 1 124 ? 3.297 1.070 14.388 1.00 95.25 124 ALA A O 1
ATOM 956 N N . GLN A 1 125 ? 4.098 2.521 12.862 1.00 93.88 125 GLN A N 1
ATOM 957 C CA . GLN A 1 125 ? 3.053 3.542 13.030 1.00 93.88 125 GLN A CA 1
ATOM 958 C C . GLN A 1 125 ? 1.648 2.978 12.780 1.00 93.88 125 GLN A C 1
ATOM 960 O O . GLN A 1 125 ? 0.723 3.209 13.551 1.00 93.88 125 GLN A O 1
ATOM 965 N N . ALA A 1 126 ? 1.483 2.180 11.721 1.00 93.19 126 ALA A N 1
ATOM 966 C CA . ALA A 1 126 ? 0.212 1.529 11.423 1.00 93.19 126 ALA A CA 1
ATOM 967 C C . ALA A 1 126 ? -0.210 0.549 12.531 1.00 93.19 126 ALA A C 1
ATOM 969 O O . ALA A 1 126 ? -1.380 0.509 12.901 1.00 93.19 126 ALA A O 1
ATOM 970 N N . ARG A 1 127 ? 0.732 -0.230 13.084 1.00 94.12 127 ARG A N 1
ATOM 971 C CA . ARG A 1 127 ? 0.463 -1.127 14.220 1.00 94.12 127 ARG A CA 1
ATOM 972 C C . ARG A 1 127 ? 0.121 -0.363 15.493 1.00 94.12 127 ARG A C 1
ATOM 974 O O . ARG A 1 127 ? -0.774 -0.792 16.209 1.00 94.12 127 ARG A O 1
ATOM 981 N N . GLU A 1 128 ? 0.806 0.741 15.759 1.00 92.38 128 GLU A N 1
ATOM 982 C CA . GLU A 1 128 ? 0.520 1.609 16.898 1.00 92.38 128 GLU A CA 1
ATOM 983 C C . GLU A 1 128 ? -0.897 2.179 16.806 1.00 92.38 128 GLU A C 1
ATOM 985 O O . GLU A 1 128 ? -1.663 2.027 17.752 1.00 92.38 128 GLU A O 1
ATOM 990 N N . LEU A 1 129 ? -1.298 2.704 15.642 1.00 91.44 129 LEU A N 1
ATOM 991 C CA . LEU A 1 129 ? -2.672 3.158 15.412 1.00 91.44 129 LEU A CA 1
ATOM 992 C C . LEU A 1 129 ? -3.684 2.024 15.618 1.00 91.44 129 LEU A C 1
ATOM 994 O O . LEU A 1 129 ? -4.691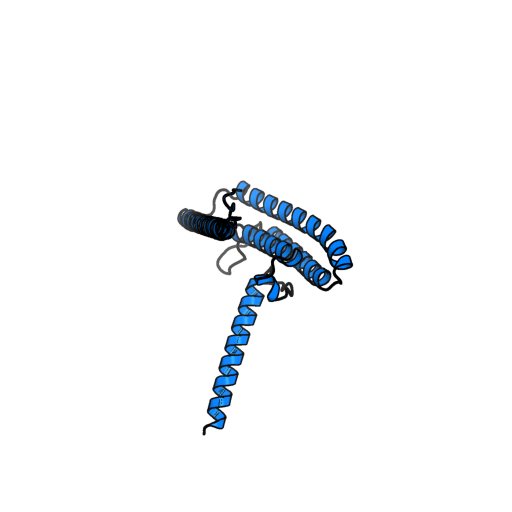 2.212 16.286 1.00 91.44 129 LEU A O 1
ATOM 998 N N . ILE A 1 130 ? -3.415 0.828 15.091 1.00 89.69 130 ILE A N 1
ATOM 999 C CA . ILE A 1 130 ? -4.273 -0.351 15.293 1.00 89.69 130 ILE A CA 1
ATOM 1000 C C . ILE A 1 130 ? -4.448 -0.671 16.783 1.00 89.69 130 ILE A C 1
ATOM 1002 O O . ILE A 1 130 ? -5.567 -0.926 17.227 1.00 89.69 130 ILE A O 1
ATOM 1006 N N . GLN A 1 131 ? -3.360 -0.650 17.554 1.00 89.25 131 GLN A N 1
ATOM 1007 C CA . GLN A 1 131 ? -3.393 -0.891 18.998 1.00 89.25 131 GLN A CA 1
ATOM 1008 C C . GLN A 1 131 ? -4.108 0.233 19.750 1.00 89.25 131 GLN A C 1
ATOM 1010 O O . GLN A 1 131 ? -4.813 -0.039 20.718 1.00 89.25 131 GLN A O 1
ATOM 1015 N N . LEU A 1 132 ? -3.935 1.478 19.306 1.00 87.94 132 LEU A N 1
ATOM 1016 C CA . LEU A 1 132 ? -4.590 2.648 19.870 1.00 87.94 132 LEU A CA 1
ATOM 1017 C C . LEU A 1 132 ? -6.103 2.560 19.669 1.00 87.94 132 LEU A C 1
ATOM 1019 O O . LEU A 1 132 ? -6.845 2.612 20.645 1.00 87.94 132 LEU A O 1
ATOM 1023 N N . VAL A 1 133 ? -6.554 2.312 18.437 1.00 86.62 133 VAL A N 1
ATOM 1024 C CA . VAL A 1 133 ? -7.977 2.121 18.135 1.00 86.62 133 VAL A CA 1
ATOM 1025 C C . VAL A 1 133 ? -8.537 0.964 18.957 1.00 86.62 133 VAL A C 1
ATOM 1027 O O . VAL A 1 133 ? -9.529 1.144 19.645 1.00 86.62 133 VAL A O 1
ATOM 1030 N N . ALA A 1 134 ? -7.865 -0.190 18.990 1.00 83.12 134 ALA A N 1
ATOM 1031 C CA . ALA A 1 134 ? -8.326 -1.338 19.774 1.00 83.12 134 ALA A CA 1
ATOM 1032 C C . ALA A 1 134 ? -8.413 -1.069 21.292 1.00 83.12 134 ALA A C 1
ATOM 1034 O O . ALA A 1 134 ? -9.193 -1.717 21.982 1.00 83.12 134 ALA A O 1
ATOM 1035 N N . ARG A 1 135 ? -7.603 -0.145 21.826 1.00 79.94 135 ARG A N 1
ATOM 1036 C CA . ARG A 1 135 ? -7.596 0.217 23.252 1.00 79.94 135 ARG A CA 1
ATOM 1037 C C . ARG A 1 135 ? -8.683 1.229 23.605 1.00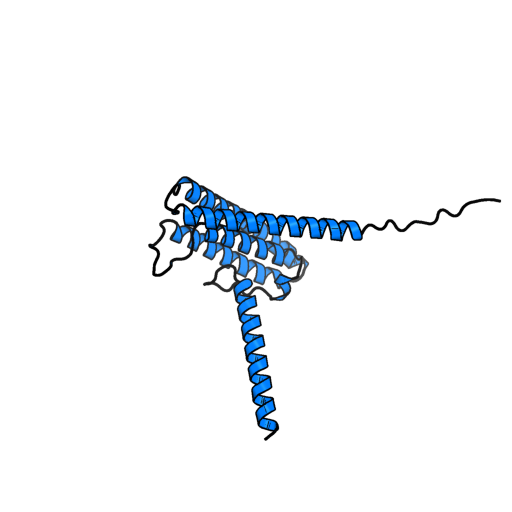 79.94 135 ARG A C 1
ATOM 1039 O O . ARG A 1 135 ? -9.275 1.126 24.674 1.00 79.94 135 ARG A O 1
ATOM 1046 N N . TYR A 1 136 ? -8.883 2.227 22.749 1.00 71.12 136 TYR A N 1
ATOM 1047 C CA . TYR A 1 136 ? -9.781 3.357 23.001 1.00 71.12 136 TYR A CA 1
ATOM 1048 C C . TYR A 1 136 ? -11.182 3.167 22.412 1.00 71.12 136 TYR A C 1
ATOM 1050 O O . TYR A 1 136 ? -12.087 3.916 22.764 1.00 71.12 136 TYR A O 1
ATOM 1058 N N . ASP A 1 137 ? -11.370 2.150 21.575 1.00 62.75 137 ASP A N 1
ATOM 1059 C CA . ASP A 1 137 ? -12.661 1.720 21.042 1.00 62.75 137 ASP A CA 1
ATOM 1060 C C . ASP A 1 137 ? -12.962 0.268 21.471 1.00 62.75 137 ASP A C 1
ATOM 1062 O O . ASP A 1 137 ? -12.891 -0.655 20.654 1.00 62.75 137 ASP A O 1
ATOM 1066 N N . PRO A 1 138 ? -13.225 0.002 22.770 1.00 50.25 138 PRO A N 1
ATOM 1067 C CA . PRO A 1 138 ? -13.589 -1.341 23.198 1.00 50.25 138 PRO A CA 1
ATOM 1068 C C . PRO A 1 138 ? -15.015 -1.741 22.774 1.00 50.25 138 PRO A C 1
ATOM 1070 O O . PRO A 1 138 ? -15.296 -2.937 22.758 1.00 50.25 138 PRO A O 1
ATOM 1073 N N . VAL A 1 139 ? -15.918 -0.805 22.433 1.00 56.78 139 VAL A N 1
ATOM 1074 C CA . VAL A 1 139 ? -17.336 -1.100 22.136 1.00 56.78 139 VAL A CA 1
ATOM 1075 C C . VAL A 1 139 ? -18.001 0.007 21.293 1.00 56.78 139 VAL A C 1
ATOM 1077 O O . VAL A 1 139 ? -18.484 0.985 21.846 1.00 56.78 139 VAL A O 1
ATOM 1080 N N . GLU A 1 140 ? -18.143 -0.212 19.983 1.00 49.41 140 GLU A N 1
ATOM 1081 C CA . GLU A 1 140 ? -19.345 0.136 19.183 1.00 49.41 140 GLU A CA 1
ATOM 1082 C C . GLU A 1 140 ? -19.553 -0.843 17.999 1.00 49.41 140 GLU A C 1
ATOM 1084 O O . GLU A 1 140 ? -20.281 -0.580 17.041 1.00 49.41 140 GLU A O 1
ATOM 1089 N N . LEU A 1 141 ? -18.930 -2.025 18.038 1.00 52.25 141 LEU A N 1
ATOM 1090 C CA . LEU A 1 141 ? -19.332 -3.114 17.151 1.00 52.25 141 LEU A CA 1
ATOM 1091 C C . LEU A 1 141 ? -20.493 -3.834 17.827 1.00 52.25 141 LEU A C 1
ATOM 1093 O O . LEU A 1 141 ? -20.296 -4.543 18.812 1.00 52.25 141 LEU A O 1
ATOM 1097 N N . ASP A 1 142 ? -21.696 -3.643 17.287 1.00 53.28 142 ASP A N 1
ATOM 1098 C CA . ASP A 1 142 ? -22.822 -4.533 17.558 1.00 53.28 142 ASP A CA 1
ATOM 1099 C C . ASP A 1 142 ? -22.343 -5.994 17.484 1.00 53.28 142 ASP A C 1
ATOM 1101 O O . ASP A 1 142 ? -21.499 -6.351 16.652 1.00 53.28 142 ASP A O 1
ATOM 1105 N N . SER A 1 143 ? -22.852 -6.827 18.385 1.00 54.09 143 SER A N 1
ATOM 1106 C CA . SER A 1 143 ? -22.452 -8.221 18.583 1.00 54.09 143 SER A CA 1
ATOM 1107 C C . SER A 1 143 ? -22.400 -9.033 17.281 1.00 54.09 143 SER A C 1
ATOM 1109 O O . SER A 1 143 ? -21.521 -9.882 17.115 1.00 54.09 143 SER A O 1
ATOM 1111 N N . ASP A 1 144 ? -23.257 -8.710 16.313 1.00 57.94 144 ASP A N 1
ATOM 1112 C CA . ASP A 1 144 ? -23.270 -9.336 14.993 1.00 57.94 144 ASP A CA 1
ATOM 1113 C C . ASP A 1 144 ? -22.125 -8.867 14.080 1.00 57.94 144 ASP A C 1
ATOM 1115 O O . ASP A 1 144 ? -21.512 -9.684 13.392 1.00 57.94 144 ASP A O 1
ATOM 1119 N N . GLN A 1 145 ? -21.739 -7.588 14.134 1.00 61.47 145 GLN A N 1
ATOM 1120 C CA . GLN A 1 145 ? -20.567 -7.083 13.406 1.00 61.47 145 GLN A CA 1
ATOM 1121 C C . GLN A 1 145 ? -19.262 -7.639 13.986 1.00 61.47 145 GLN A C 1
ATOM 1123 O O . GLN A 1 145 ? -18.295 -7.858 13.252 1.00 61.47 145 GLN A O 1
ATOM 1128 N N . TRP A 1 146 ? -19.223 -7.897 15.296 1.00 68.38 146 TRP A N 1
ATOM 1129 C CA . TRP A 1 146 ? -18.087 -8.564 15.929 1.00 68.38 146 TRP A CA 1
ATOM 1130 C C . TRP A 1 146 ? -17.956 -10.025 15.482 1.00 68.38 146 TRP A C 1
ATOM 1132 O O . TRP A 1 146 ? -16.851 -10.468 15.151 1.00 68.38 146 TRP A O 1
ATOM 1142 N N . ARG A 1 147 ? -19.074 -10.760 15.403 1.00 66.44 147 ARG A N 1
ATOM 1143 C CA . ARG A 1 147 ? -19.104 -12.132 14.868 1.00 66.44 147 ARG A CA 1
ATOM 1144 C C . ARG A 1 147 ? -18.650 -12.175 13.414 1.00 66.44 147 ARG A C 1
ATOM 1146 O O . ARG A 1 147 ? -17.675 -12.856 13.117 1.00 66.44 147 ARG A O 1
ATOM 1153 N N . GLU A 1 148 ? -19.242 -11.355 12.545 1.00 71.25 148 GLU A N 1
ATOM 1154 C CA . GLU A 1 148 ? -18.896 -11.309 11.116 1.00 71.25 148 GLU A CA 1
ATOM 1155 C C . GLU A 1 148 ? -17.404 -11.003 10.899 1.00 71.25 148 GLU A C 1
ATOM 1157 O O . GLU A 1 148 ? -16.719 -11.595 10.058 1.00 71.25 148 GLU A O 1
ATOM 1162 N N . ARG A 1 149 ? -16.856 -10.096 11.710 1.00 67.94 149 ARG A N 1
ATOM 1163 C CA . ARG A 1 149 ? -15.444 -9.725 11.665 1.00 67.94 149 ARG A CA 1
ATOM 1164 C C . ARG A 1 149 ? -14.524 -10.843 12.156 1.00 67.94 149 ARG A C 1
ATOM 1166 O O . ARG A 1 149 ? -13.469 -11.067 11.555 1.00 67.94 149 ARG A O 1
ATOM 1173 N N . THR A 1 150 ? -14.914 -11.542 13.216 1.00 73.00 150 THR A N 1
ATOM 1174 C CA . THR A 1 150 ? -14.159 -12.671 13.778 1.00 73.00 150 THR A CA 1
ATOM 1175 C C . THR A 1 150 ? -14.164 -13.866 12.824 1.00 73.00 150 THR A C 1
ATOM 1177 O O . THR A 1 150 ? -13.109 -14.464 12.598 1.00 73.00 150 THR A O 1
ATOM 1180 N N . ASP A 1 151 ? -15.299 -14.133 12.178 1.00 76.12 151 ASP A N 1
ATOM 1181 C CA . ASP A 1 151 ? -15.462 -15.176 11.162 1.00 76.12 151 ASP A CA 1
ATOM 1182 C C . ASP A 1 151 ? -14.644 -14.864 9.904 1.00 76.12 151 ASP A C 1
ATOM 1184 O O . ASP A 1 151 ? -13.950 -15.727 9.355 1.00 76.12 151 ASP A O 1
ATOM 1188 N N . SER A 1 152 ? -14.632 -13.597 9.479 1.00 72.69 152 SER A N 1
ATOM 1189 C CA . SER A 1 152 ? -13.797 -13.124 8.370 1.00 72.69 152 SER A CA 1
ATOM 1190 C C . SER A 1 152 ? -12.301 -13.301 8.659 1.00 72.69 152 SER A C 1
ATOM 1192 O O . SER A 1 152 ? -11.542 -13.742 7.789 1.00 72.69 152 SER A O 1
ATOM 1194 N N . LEU A 1 153 ? -11.856 -13.004 9.886 1.00 82.00 153 LEU A N 1
ATOM 1195 C CA . LEU A 1 153 ? -10.468 -13.217 10.309 1.00 82.00 153 LEU A CA 1
ATOM 1196 C C . LEU A 1 153 ? -10.112 -14.705 10.404 1.00 82.00 153 LEU A C 1
ATOM 1198 O O . LEU A 1 153 ? -9.047 -15.090 9.918 1.00 82.00 153 LEU A O 1
ATOM 1202 N N . HIS A 1 154 ? -10.999 -15.539 10.952 1.00 81.31 154 HIS A N 1
ATOM 1203 C CA . HIS A 1 154 ? -10.817 -16.993 10.995 1.00 81.31 154 HIS A CA 1
ATOM 1204 C C . HIS A 1 154 ? -10.682 -17.582 9.595 1.00 81.31 154 HIS A C 1
ATOM 1206 O O . HIS A 1 154 ? -9.748 -18.334 9.326 1.00 81.31 154 HIS A O 1
ATOM 1212 N N . THR A 1 155 ? -11.547 -17.158 8.676 1.00 87.06 155 THR A N 1
ATOM 1213 C CA . THR A 1 155 ? -11.503 -17.582 7.274 1.00 87.06 155 THR A CA 1
ATOM 1214 C C . THR A 1 155 ? -10.182 -17.182 6.616 1.00 87.06 155 THR A C 1
ATOM 1216 O O . THR A 1 155 ? -9.559 -17.975 5.913 1.00 87.06 155 THR A O 1
ATOM 1219 N N . ARG A 1 156 ? -9.690 -15.961 6.870 1.00 81.19 156 ARG A N 1
ATOM 1220 C CA . ARG A 1 156 ? -8.391 -15.511 6.343 1.00 81.19 156 ARG A CA 1
ATOM 1221 C C . ARG A 1 156 ? -7.221 -16.303 6.918 1.00 81.19 156 ARG A C 1
ATOM 1223 O O . ARG A 1 156 ? -6.324 -16.655 6.160 1.00 81.19 156 ARG A O 1
ATOM 1230 N N . LEU A 1 157 ? -7.220 -16.584 8.221 1.00 89.50 157 LEU A N 1
ATOM 1231 C CA . LEU A 1 157 ? -6.185 -17.400 8.860 1.00 89.50 157 LEU A CA 1
ATOM 1232 C C . LEU A 1 157 ? -6.197 -18.838 8.335 1.00 89.50 157 LEU A C 1
ATOM 1234 O O . LEU A 1 157 ? -5.130 -19.378 8.059 1.00 89.50 157 LEU A O 1
ATOM 1238 N N . ALA A 1 158 ? -7.378 -19.428 8.143 1.00 84.69 158 ALA A N 1
ATOM 1239 C CA . ALA A 1 158 ? -7.527 -20.749 7.541 1.00 84.69 158 ALA A CA 1
ATOM 1240 C C . ALA A 1 158 ? -6.963 -20.778 6.113 1.00 84.69 158 ALA A C 1
ATOM 1242 O O . ALA A 1 158 ? -6.153 -21.641 5.793 1.00 84.69 158 ALA A O 1
ATOM 1243 N N . ASN A 1 159 ? -7.294 -19.777 5.294 1.00 85.12 159 ASN A N 1
ATOM 1244 C CA . ASN A 1 159 ? -6.772 -19.668 3.931 1.00 85.12 159 ASN A CA 1
ATOM 1245 C C . ASN A 1 159 ? -5.249 -19.466 3.892 1.00 85.12 159 ASN A C 1
ATOM 1247 O O . ASN A 1 159 ? -4.583 -20.024 3.027 1.00 85.12 159 ASN A O 1
ATOM 1251 N N . LEU A 1 160 ? -4.683 -18.678 4.814 1.00 85.69 160 LEU A N 1
ATOM 1252 C CA . LEU A 1 160 ? -3.232 -18.483 4.899 1.00 85.69 160 LEU A CA 1
ATOM 1253 C C . LEU A 1 160 ? -2.502 -19.748 5.359 1.00 85.69 160 LEU A C 1
ATOM 1255 O O . LEU A 1 160 ? -1.434 -20.035 4.832 1.00 85.69 160 LEU A O 1
ATOM 1259 N N . ARG A 1 161 ? -3.074 -20.505 6.304 1.00 80.31 161 ARG A N 1
ATOM 1260 C CA . ARG A 1 161 ? -2.535 -21.809 6.720 1.00 80.31 161 ARG A CA 1
ATOM 1261 C C . ARG A 1 161 ? -2.583 -22.812 5.578 1.00 80.31 161 ARG A C 1
ATOM 1263 O O . ARG A 1 161 ? -1.553 -23.376 5.253 1.00 80.31 161 ARG A O 1
ATOM 1270 N N . ALA A 1 162 ? -3.721 -22.927 4.896 1.00 81.31 162 ALA A N 1
ATOM 1271 C CA . ALA A 1 162 ? -3.859 -23.807 3.739 1.00 81.31 162 ALA A CA 1
ATOM 1272 C C . ALA A 1 162 ? -2.859 -23.461 2.621 1.00 81.31 162 ALA A C 1
ATOM 1274 O O . ALA A 1 162 ? -2.259 -24.356 2.035 1.00 81.31 162 ALA A O 1
ATOM 1275 N N . ALA A 1 163 ? -2.633 -22.169 2.363 1.00 77.00 163 ALA A N 1
ATOM 1276 C CA . ALA A 1 163 ? -1.621 -21.724 1.408 1.00 77.00 163 ALA A CA 1
ATOM 1277 C C . ALA A 1 163 ? -0.181 -22.022 1.875 1.00 77.00 163 ALA A C 1
ATOM 1279 O O . ALA A 1 163 ? 0.681 -22.285 1.042 1.00 77.00 163 ALA A O 1
ATOM 1280 N N . GLY A 1 164 ? 0.087 -21.983 3.185 1.00 77.88 164 GLY A N 1
ATOM 1281 C CA . GLY A 1 164 ? 1.356 -22.423 3.773 1.00 77.88 164 GLY A CA 1
ATOM 1282 C C . GLY A 1 164 ? 1.569 -23.928 3.612 1.00 77.88 164 GLY A C 1
ATOM 1283 O O . GLY A 1 164 ? 2.592 -24.337 3.083 1.00 77.88 164 GLY A O 1
ATOM 1284 N N . ASP A 1 165 ? 0.561 -24.735 3.943 1.00 82.94 165 ASP A N 1
ATOM 1285 C CA . ASP A 1 165 ? 0.604 -26.196 3.804 1.00 82.94 165 ASP A CA 1
ATOM 1286 C C . ASP A 1 165 ? 0.768 -26.632 2.335 1.00 82.94 165 ASP A C 1
ATOM 1288 O O . ASP A 1 165 ? 1.364 -27.666 2.033 1.00 82.94 165 ASP A O 1
ATOM 1292 N N . GLU A 1 166 ? 0.214 -25.865 1.393 1.00 74.44 166 GLU A N 1
ATOM 1293 C CA . GLU A 1 166 ? 0.406 -26.077 -0.044 1.00 74.44 166 GLU A CA 1
ATOM 1294 C C . GLU A 1 166 ? 1.835 -25.744 -0.493 1.00 74.44 166 GLU A C 1
ATOM 1296 O O . GLU A 1 166 ? 2.403 -26.492 -1.289 1.00 74.44 166 GLU A O 1
ATOM 1301 N N . LEU A 1 167 ? 2.437 -24.679 0.049 1.00 76.62 167 LEU A N 1
ATOM 1302 C CA . LEU A 1 167 ? 3.839 -24.332 -0.197 1.00 76.62 167 LEU A CA 1
ATOM 1303 C C . LEU A 1 167 ? 4.792 -25.376 0.391 1.00 76.62 167 LEU A C 1
ATOM 1305 O O . LEU A 1 167 ? 5.668 -25.840 -0.331 1.00 76.62 167 LEU A O 1
ATOM 1309 N N . ASP A 1 168 ? 4.575 -25.812 1.632 1.00 73.19 168 ASP A N 1
ATOM 1310 C CA . ASP A 1 168 ? 5.389 -26.847 2.280 1.00 73.19 168 ASP A CA 1
ATOM 1311 C C . ASP A 1 168 ? 5.297 -28.183 1.521 1.00 73.19 168 ASP A C 1
ATOM 1313 O O . ASP A 1 168 ? 6.290 -28.893 1.352 1.00 73.19 168 ASP A O 1
ATOM 1317 N N . ARG A 1 169 ? 4.115 -28.513 0.980 1.00 71.81 169 ARG A N 1
ATOM 1318 C CA . ARG A 1 169 ? 3.924 -29.685 0.110 1.00 71.81 169 ARG A CA 1
ATOM 1319 C C . ARG A 1 169 ? 4.639 -29.530 -1.235 1.00 71.81 169 ARG A C 1
ATOM 1321 O O . ARG A 1 169 ? 5.218 -30.496 -1.725 1.00 71.81 169 ARG A O 1
ATOM 1328 N N . ALA A 1 170 ? 4.594 -28.345 -1.841 1.00 70.19 170 ALA A N 1
ATOM 1329 C CA . ALA A 1 170 ? 5.278 -28.066 -3.101 1.00 70.19 170 ALA A CA 1
ATOM 1330 C C . ALA A 1 170 ? 6.809 -28.068 -2.940 1.00 70.19 170 ALA A C 1
ATOM 1332 O O . ALA A 1 170 ? 7.513 -28.552 -3.822 1.00 70.19 170 ALA A O 1
ATOM 1333 N N . GLU A 1 171 ? 7.321 -27.590 -1.807 1.00 67.50 171 GLU A N 1
ATOM 1334 C CA . GLU A 1 171 ? 8.747 -27.607 -1.470 1.00 67.50 171 GLU A CA 1
ATOM 1335 C C . GLU A 1 171 ? 9.219 -29.032 -1.122 1.00 67.50 171 GLU A C 1
ATOM 1337 O O . GLU A 1 171 ? 10.256 -29.478 -1.618 1.00 67.50 171 GLU A O 1
ATOM 1342 N N . GLY A 1 172 ? 8.400 -29.813 -0.408 1.00 57.00 172 GLY A N 1
ATOM 1343 C CA . GLY A 1 172 ? 8.643 -31.238 -0.149 1.00 57.00 172 GLY A CA 1
ATOM 1344 C C . GLY A 1 172 ? 8.682 -32.122 -1.406 1.00 57.00 172 GLY A C 1
ATOM 1345 O O . GLY A 1 172 ? 9.351 -33.150 -1.403 1.00 57.00 172 GLY A O 1
ATOM 1346 N N . LEU A 1 173 ? 8.035 -31.709 -2.502 1.00 56.09 173 LEU A N 1
ATOM 1347 C CA . LEU A 1 173 ? 8.098 -32.387 -3.808 1.00 56.09 173 LEU A CA 1
ATOM 1348 C C . LEU A 1 173 ? 9.353 -32.032 -4.626 1.00 56.09 173 LEU A C 1
ATOM 1350 O O . LEU A 1 173 ? 9.643 -32.706 -5.611 1.00 56.09 173 LEU A O 1
ATOM 1354 N N . THR A 1 174 ? 10.106 -30.994 -4.242 1.00 52.47 174 THR A N 1
ATOM 1355 C CA . THR A 1 174 ? 11.345 -30.594 -4.942 1.00 52.47 174 THR A CA 1
ATOM 1356 C C . THR A 1 174 ? 12.613 -31.261 -4.406 1.00 52.47 174 THR A C 1
ATOM 1358 O O . THR A 1 174 ? 13.676 -31.106 -5.004 1.00 52.47 174 THR A O 1
ATOM 1361 N N . VAL A 1 175 ? 12.509 -32.053 -3.335 1.00 50.81 175 VAL A N 1
ATOM 1362 C CA . VAL A 1 175 ? 13.612 -32.868 -2.808 1.00 50.81 175 VAL A CA 1
ATOM 1363 C C . VAL A 1 175 ? 13.335 -34.342 -3.109 1.00 50.81 175 VAL A C 1
ATOM 1365 O O . VAL A 1 175 ? 13.125 -35.143 -2.204 1.00 50.81 175 VAL A O 1
ATOM 1368 N N . GLU A 1 176 ? 13.351 -34.725 -4.389 1.00 44.91 176 GLU A N 1
ATOM 1369 C CA . GLU A 1 176 ? 13.815 -36.079 -4.699 1.00 44.91 176 GLU A CA 1
ATOM 1370 C C . GLU A 1 176 ? 15.339 -36.063 -4.525 1.00 44.91 176 GLU A C 1
ATOM 1372 O O . GLU A 1 176 ? 16.031 -35.356 -5.267 1.00 44.91 176 GLU A O 1
ATOM 1377 N N . PRO A 1 177 ? 15.908 -36.796 -3.552 1.00 49.59 177 PRO A N 1
ATOM 1378 C CA . PRO A 1 177 ? 17.323 -37.090 -3.600 1.00 49.59 177 PRO A CA 1
ATOM 1379 C C . PRO A 1 177 ? 17.527 -37.923 -4.860 1.00 49.59 177 PRO A C 1
ATOM 1381 O O . PRO A 1 177 ? 17.107 -39.076 -4.913 1.00 49.59 177 PRO A O 1
ATOM 1384 N N . THR A 1 178 ? 18.159 -37.337 -5.878 1.00 48.31 178 THR A N 1
ATOM 1385 C CA . THR A 1 178 ? 18.771 -38.098 -6.965 1.00 48.31 178 THR A CA 1
ATOM 1386 C C . THR A 1 178 ? 19.573 -39.213 -6.316 1.00 48.31 178 THR A C 1
ATOM 1388 O O . THR A 1 178 ? 20.615 -38.961 -5.702 1.00 48.31 178 THR A O 1
ATOM 1391 N N . ALA A 1 179 ? 19.027 -40.426 -6.377 1.00 49.81 179 ALA A N 1
ATOM 1392 C CA . ALA A 1 179 ? 19.686 -41.634 -5.951 1.00 49.81 179 ALA A CA 1
ATOM 1393 C C . ALA A 1 179 ? 20.934 -41.758 -6.821 1.00 49.81 179 ALA A C 1
ATOM 1395 O O . ALA A 1 179 ? 20.873 -42.167 -7.976 1.00 49.81 179 ALA A O 1
ATOM 1396 N N . ILE A 1 180 ? 22.070 -41.322 -6.280 1.00 53.25 180 ILE A N 1
ATOM 1397 C CA . ILE A 1 180 ? 23.372 -41.676 -6.819 1.00 53.25 180 ILE A CA 1
ATOM 1398 C C . ILE A 1 180 ? 23.457 -43.185 -6.618 1.00 53.25 180 ILE A C 1
ATOM 1400 O O . ILE A 1 180 ? 23.637 -43.656 -5.492 1.00 53.25 180 ILE A O 1
ATOM 1404 N N . GLU A 1 181 ? 23.237 -43.925 -7.705 1.00 46.06 181 GLU A N 1
ATOM 1405 C CA . GLU A 1 181 ? 23.519 -45.350 -7.821 1.00 46.06 181 GLU A CA 1
ATOM 1406 C C . GLU A 1 181 ? 24.885 -45.630 -7.192 1.00 46.06 181 GLU A C 1
ATOM 1408 O O . GLU A 1 181 ? 25.943 -45.296 -7.728 1.00 46.06 181 GLU A O 1
ATOM 1413 N N . ARG A 1 182 ? 24.866 -46.253 -6.012 1.00 50.72 182 ARG A N 1
ATOM 1414 C CA . ARG A 1 182 ? 26.019 -46.998 -5.529 1.00 50.72 182 ARG A CA 1
ATOM 1415 C C . ARG A 1 182 ? 26.132 -48.226 -6.417 1.00 50.72 182 ARG A C 1
ATOM 1417 O O . ARG A 1 182 ? 25.413 -49.201 -6.220 1.00 50.72 182 ARG A O 1
ATOM 1424 N N . SER A 1 183 ? 27.031 -48.147 -7.389 1.00 51.69 183 SER A N 1
ATOM 1425 C CA . SER A 1 183 ? 27.511 -49.311 -8.126 1.00 51.69 183 SER A CA 1
ATOM 1426 C C . SER A 1 183 ? 28.062 -50.348 -7.127 1.00 51.69 183 SER A C 1
ATOM 1428 O O . SER A 1 183 ? 28.887 -49.978 -6.280 1.00 51.69 183 SER A O 1
ATOM 1430 N N . PRO A 1 184 ? 27.595 -51.611 -7.145 1.00 57.34 184 PRO A N 1
ATOM 1431 C CA . PRO A 1 184 ? 28.153 -52.676 -6.325 1.00 57.34 184 PRO A CA 1
ATOM 1432 C C . PRO A 1 184 ? 29.476 -53.147 -6.946 1.00 57.34 184 PRO A C 1
ATOM 1434 O O . PRO A 1 184 ? 29.667 -53.085 -8.157 1.00 57.34 184 PRO A O 1
ATOM 1437 N N . GLY A 1 185 ? 30.418 -53.542 -6.092 1.00 56.69 185 GLY A N 1
ATOM 1438 C CA . GLY A 1 185 ? 31.826 -53.687 -6.458 1.00 56.69 185 GLY A CA 1
ATOM 1439 C C . GLY A 1 185 ? 32.242 -55.007 -7.115 1.00 56.69 185 GLY A C 1
ATOM 1440 O O . GLY A 1 185 ? 31.412 -55.784 -7.577 1.00 56.69 185 GLY A O 1
ATOM 1441 N N . VAL A 1 186 ? 33.557 -55.253 -6.987 1.00 46.75 186 VAL A N 1
ATOM 1442 C CA . VAL A 1 186 ? 34.326 -56.478 -7.304 1.00 46.75 186 VAL A CA 1
ATOM 1443 C C . VAL A 1 186 ? 34.649 -56.600 -8.809 1.00 46.75 186 VAL A C 1
ATOM 1445 O O . VAL A 1 186 ? 33.757 -56.483 -9.637 1.00 46.75 186 VAL A O 1
ATOM 1448 N N . SER A 1 187 ? 35.899 -56.763 -9.263 1.00 48.44 187 SER A N 1
ATOM 1449 C CA . SER A 1 187 ? 37.099 -57.402 -8.684 1.00 48.44 187 SER A CA 1
ATOM 1450 C C . SER A 1 187 ? 38.349 -56.526 -8.659 1.00 48.44 187 SER A C 1
ATOM 1452 O O . SER A 1 187 ? 38.503 -55.678 -9.563 1.00 48.44 187 SER A O 1
#

Foldseek 3Di:
DVVVVVVVVVVVVVVVVVVVVVVLQCVLALDNVARLPDDSCLVPDPDPLSVLSVLSSVLLVLLCLLVPADDPPDDDDPCNVVSVVLSVLSSVLSNQSRVLVPDDPVSSVVSVVVSSVSSVVSSVSSVVSVVVSVVVPVDDQDPVNVVVSVVVVVVVVVVVVVVVVVVVVVVVVVDPPPPPDPDDDDD

Secondary structure (DSSP, 8-state):
-HHHHHHHHHHHHHHHHHHHHHHHHHHH-SBTTB-----GGGGT--SHHHHHHHHHHHHHHHHHHHSPPP-TTSPPPTTHHHHHHHHHHHHHHHHHHHHHHTS-HHHHHHHHHHHHHHHHHHHHHHHHHHHHHHHH-SS-S-HHHHHHHHHHHHHHHHHHHHHHHHHHHHHHTT-------------

pLDDT: mean 80.66, std 14.31, range [44.91, 97.19]

Sequence (187 aa):
MSLLVDGAAWTALAAVIAMIVLALRRRLAVSRNQPSGAPLRWLASPGRAPMLHRRLRASVASVRSIVPPPSRRRGTSPWEADAAEVERLAAHLARELVRAARLPLVARHRALNPIATRVREHEAQARELIQLVARYDPVELDSDQWRERTDSLHTRLANLRAAGDELDRAEGLTVEPTAIERSPGVS

Radius of gyration: 23.62 Å; chains: 1; bounding box: 62×69×66 Å